Protein AF-A0A2V6XC85-F1 (afdb_monomer_lite)

Sequence (271 aa):
NLSVQGRFNDSGQELGRFVINTMFGLGGLIDAAPSFGVGKVAADTGQTLGVLGAGPGPYLMLPLFEPLTVRDAVGQVFDSVMDPTSWLVPFEIGFSSSAVRRVNDRALSLELYENVEETVFDLYGAVRNGYLQRRRALIREGRAKSRWGHRKATESGSDGADPPDVGARPPVPAAPPEQVTPGAAASGHGGGRLEADEESFLIVDATPSEAQVVLDGQALGSAGELLARAVAVARGQHTVEIAAKGFRPSVARFVADPSFPARVRVALAPE

Radius of gyration: 25.61 Å; chains: 1; bounding box: 64×53×67 Å

Structure (mmCIF, N/CA/C/O backbone):
data_AF-A0A2V6XC85-F1
#
_entry.id   AF-A0A2V6XC85-F1
#
loop_
_atom_site.group_PDB
_atom_site.id
_atom_site.type_symbol
_atom_site.label_atom_id
_atom_site.label_alt_id
_atom_site.label_comp_id
_atom_site.label_asym_id
_atom_site.label_entity_id
_atom_site.label_seq_id
_atom_site.pdbx_PDB_ins_code
_atom_site.Cartn_x
_atom_site.Cartn_y
_atom_site.Cartn_z
_atom_site.occupancy
_atom_site.B_iso_or_equiv
_atom_site.auth_seq_id
_atom_site.auth_comp_id
_atom_site.auth_asym_id
_atom_site.auth_atom_id
_atom_site.pdbx_PDB_model_num
ATOM 1 N N . ASN A 1 1 ? 3.572 3.528 -13.858 1.00 91.38 1 ASN A N 1
ATOM 2 C CA . ASN A 1 1 ? 2.845 4.260 -12.790 1.00 91.38 1 ASN A CA 1
ATOM 3 C C . ASN A 1 1 ? 3.423 5.633 -12.455 1.00 91.38 1 ASN A C 1
ATOM 5 O O . ASN A 1 1 ? 2.747 6.621 -12.719 1.00 91.38 1 ASN A O 1
ATOM 9 N N . LEU A 1 2 ? 4.652 5.749 -11.935 1.00 93.12 2 LEU A N 1
ATOM 10 C CA . LEU A 1 2 ? 5.237 7.041 -11.517 1.00 93.12 2 LEU A CA 1
ATOM 11 C C . LEU A 1 2 ? 5.226 8.118 -12.623 1.00 93.12 2 LEU A C 1
ATOM 13 O O . LEU A 1 2 ? 4.787 9.244 -12.380 1.00 93.12 2 LEU A O 1
ATOM 17 N N . SER A 1 3 ? 5.589 7.753 -13.857 1.00 92.56 3 SER A N 1
ATOM 18 C CA . SER A 1 3 ? 5.562 8.667 -15.008 1.00 92.56 3 SER A CA 1
ATOM 19 C C . SER A 1 3 ? 4.151 9.164 -15.338 1.00 92.56 3 SER A C 1
ATOM 21 O O . SER A 1 3 ? 3.972 10.338 -15.650 1.00 92.56 3 SER A O 1
ATOM 23 N N . VAL A 1 4 ? 3.134 8.302 -15.204 1.00 91.75 4 VAL A N 1
AT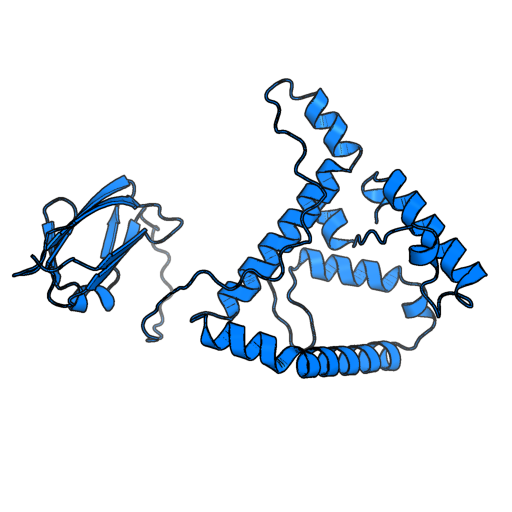OM 24 C CA . VAL A 1 4 ? 1.715 8.651 -15.428 1.00 91.75 4 VAL A CA 1
ATOM 25 C C . VAL A 1 4 ? 1.229 9.636 -14.364 1.00 91.75 4 VAL A C 1
ATOM 27 O O . VAL A 1 4 ? 0.533 10.601 -14.670 1.00 91.75 4 VAL A O 1
ATOM 30 N N . GLN A 1 5 ? 1.673 9.458 -13.118 1.00 88.56 5 GLN A N 1
ATOM 31 C CA . GLN A 1 5 ? 1.443 10.423 -12.038 1.00 88.56 5 GLN A CA 1
ATOM 32 C C . GLN A 1 5 ? 2.246 11.727 -12.232 1.00 88.56 5 GLN A C 1
ATOM 34 O O . GLN A 1 5 ? 2.074 12.670 -11.468 1.00 88.56 5 GLN A O 1
ATOM 39 N N . GLY A 1 6 ? 3.133 11.818 -13.229 1.00 88.81 6 GLY A N 1
ATOM 40 C CA . GLY A 1 6 ? 4.006 12.971 -13.448 1.00 88.81 6 GLY A CA 1
ATOM 41 C C . GLY A 1 6 ? 5.150 13.088 -12.435 1.00 88.81 6 GLY A C 1
ATOM 42 O O . GLY A 1 6 ? 5.731 14.160 -12.308 1.00 88.81 6 GLY A O 1
ATOM 43 N N . ARG A 1 7 ? 5.482 12.018 -11.706 1.00 90.81 7 ARG A N 1
ATOM 44 C CA . ARG A 1 7 ? 6.567 11.975 -10.713 1.00 90.81 7 ARG A CA 1
ATOM 45 C C . ARG A 1 7 ? 7.882 11.576 -11.389 1.00 90.81 7 ARG A C 1
ATOM 47 O O . ARG A 1 7 ? 8.361 10.455 -11.228 1.00 90.81 7 ARG A O 1
ATOM 54 N N . PHE A 1 8 ? 8.440 12.467 -12.213 1.00 90.75 8 PHE A N 1
ATOM 55 C CA . PHE A 1 8 ? 9.605 12.150 -13.058 1.00 90.75 8 PHE A CA 1
ATOM 56 C C . PHE A 1 8 ? 10.881 11.862 -12.264 1.00 90.75 8 PHE A C 1
ATOM 58 O O . PHE A 1 8 ? 11.618 10.961 -12.647 1.00 90.75 8 PHE A O 1
ATOM 65 N N . ASN A 1 9 ? 11.109 12.568 -11.153 1.00 90.38 9 ASN A N 1
ATOM 66 C CA . ASN A 1 9 ? 12.259 12.312 -10.282 1.00 90.38 9 ASN A CA 1
ATOM 67 C C . ASN A 1 9 ? 12.217 10.883 -9.720 1.00 90.38 9 ASN A C 1
ATOM 69 O O . ASN A 1 9 ? 13.143 10.103 -9.916 1.00 90.38 9 ASN A O 1
ATOM 73 N N . ASP A 1 10 ? 11.081 10.509 -9.131 1.00 91.62 10 ASP A N 1
ATOM 74 C CA . ASP A 1 10 ? 10.854 9.165 -8.594 1.00 91.62 10 ASP A CA 1
ATOM 75 C C . ASP A 1 10 ? 10.935 8.090 -9.692 1.00 91.62 10 ASP A C 1
ATOM 77 O O . ASP A 1 10 ? 11.462 7.003 -9.477 1.00 91.62 10 ASP A O 1
ATOM 81 N N . SER A 1 11 ? 10.444 8.398 -10.898 1.00 93.62 11 SER A N 1
ATOM 82 C CA . SER A 1 11 ? 10.543 7.491 -12.053 1.00 93.62 11 SER A CA 1
ATOM 83 C C . SER A 1 11 ? 11.998 7.261 -12.468 1.00 93.62 11 SER A C 1
ATOM 85 O O . SER A 1 11 ? 12.380 6.131 -12.763 1.00 93.62 11 SER A O 1
ATOM 87 N N . GLY A 1 12 ? 12.812 8.322 -12.481 1.00 94.38 12 GLY A N 1
ATOM 88 C CA . GLY A 1 12 ? 14.245 8.240 -12.758 1.00 94.38 12 GLY A CA 1
ATOM 89 C C . GLY A 1 12 ? 14.996 7.449 -11.688 1.00 94.38 12 GLY A C 1
ATOM 90 O O . GLY A 1 12 ? 15.885 6.670 -12.022 1.00 94.38 12 GLY A O 1
ATOM 91 N N . GLN A 1 13 ? 14.593 7.580 -10.421 1.00 94.06 13 GLN A N 1
ATOM 92 C CA . GLN A 1 13 ? 15.146 6.799 -9.317 1.00 94.06 13 GLN A CA 1
ATOM 93 C C . GLN A 1 13 ? 14.892 5.296 -9.502 1.00 94.06 13 GLN A C 1
ATOM 95 O O . GLN A 1 13 ? 15.835 4.511 -9.435 1.00 94.06 13 GLN A O 1
ATOM 100 N N . GLU A 1 14 ? 13.654 4.891 -9.799 1.00 93.81 14 GLU A N 1
ATOM 101 C CA . GLU A 1 14 ? 13.327 3.482 -10.066 1.00 93.81 14 GLU A CA 1
ATOM 102 C C . GLU A 1 14 ? 14.006 2.944 -11.332 1.00 93.81 14 GLU A C 1
ATOM 104 O O . GLU A 1 14 ? 14.487 1.812 -11.340 1.00 93.81 14 GLU A O 1
ATOM 109 N N . LEU A 1 15 ? 14.139 3.763 -12.380 1.00 94.44 15 LEU A N 1
ATOM 110 C CA . LEU A 1 15 ? 14.920 3.390 -13.561 1.00 94.44 15 LEU A CA 1
ATOM 111 C C . LEU A 1 15 ? 16.398 3.163 -13.208 1.00 94.44 15 LEU A C 1
ATOM 113 O O . LEU A 1 15 ? 16.998 2.187 -13.653 1.00 94.44 15 LEU A O 1
ATOM 117 N N . GLY A 1 16 ? 16.971 4.028 -12.369 1.00 94.81 16 GLY A N 1
ATOM 118 C CA . GLY A 1 16 ? 18.322 3.861 -11.840 1.00 94.81 16 GLY A CA 1
ATOM 119 C C . GLY A 1 16 ? 18.471 2.560 -11.052 1.00 94.81 16 GLY A C 1
ATOM 120 O O . GLY A 1 16 ? 19.416 1.811 -11.292 1.00 94.81 16 GLY A O 1
ATOM 121 N N . ARG A 1 17 ? 17.505 2.236 -10.179 1.00 95.00 17 ARG A N 1
ATOM 122 C CA . ARG A 1 17 ? 17.478 0.950 -9.458 1.00 95.00 17 ARG A CA 1
ATOM 123 C C . ARG A 1 17 ? 17.445 -0.232 -10.414 1.00 95.00 17 ARG A C 1
ATOM 125 O O . ARG A 1 17 ? 18.217 -1.167 -10.231 1.00 95.00 17 ARG A O 1
ATOM 132 N N . PHE A 1 18 ? 16.592 -0.181 -11.436 1.00 93.75 18 PHE A N 1
ATOM 133 C CA . PHE A 1 18 ? 16.498 -1.232 -12.445 1.00 93.75 18 PHE A CA 1
ATOM 134 C C . PHE A 1 18 ? 17.840 -1.453 -13.153 1.00 93.75 18 PHE A C 1
ATOM 136 O O . PHE A 1 18 ? 18.310 -2.588 -13.226 1.00 93.75 18 PHE A O 1
ATOM 143 N N . VAL A 1 19 ? 18.497 -0.382 -13.609 1.00 95.50 19 VAL A N 1
ATOM 144 C CA . VAL A 1 19 ? 19.809 -0.475 -14.268 1.00 95.50 19 VAL A CA 1
ATOM 145 C C . VAL A 1 19 ? 20.865 -1.035 -13.314 1.00 95.50 19 VAL A C 1
ATOM 147 O O . VAL A 1 19 ? 21.579 -1.965 -13.681 1.00 95.50 19 VAL A O 1
ATOM 150 N N . ILE A 1 20 ? 20.940 -0.532 -12.079 1.00 95.00 20 ILE A N 1
ATOM 151 C CA . ILE A 1 20 ? 21.924 -0.994 -11.089 1.00 95.00 20 ILE A CA 1
ATOM 152 C C . ILE A 1 20 ? 21.714 -2.471 -10.755 1.00 95.00 20 ILE A C 1
ATOM 154 O O . ILE A 1 20 ? 22.665 -3.245 -10.797 1.00 95.00 20 ILE A O 1
ATOM 158 N N . ASN A 1 21 ? 20.481 -2.887 -10.472 1.00 93.81 21 ASN A N 1
ATOM 159 C CA . ASN A 1 21 ? 20.178 -4.277 -10.139 1.00 93.81 21 ASN A CA 1
ATOM 160 C C . ASN A 1 21 ? 20.391 -5.210 -11.336 1.00 93.81 21 ASN A C 1
ATOM 162 O O . ASN A 1 21 ? 20.835 -6.341 -11.164 1.00 93.81 21 ASN A O 1
ATOM 166 N N . THR A 1 22 ? 20.159 -4.735 -12.558 1.00 93.88 22 THR A N 1
ATOM 167 C CA . THR A 1 22 ? 20.449 -5.521 -13.763 1.00 93.88 22 THR A CA 1
ATOM 168 C C . THR A 1 22 ? 21.957 -5.716 -13.948 1.00 93.88 22 THR A C 1
ATOM 170 O O . THR A 1 22 ? 22.404 -6.840 -14.167 1.00 93.88 22 THR A O 1
ATOM 173 N N . MET A 1 23 ? 22.747 -4.646 -13.813 1.00 94.81 23 MET A N 1
ATOM 174 C CA . MET A 1 23 ? 24.192 -4.654 -14.084 1.00 94.81 23 MET A CA 1
ATOM 175 C C . MET A 1 23 ? 25.021 -5.265 -12.947 1.00 94.81 23 MET A C 1
ATOM 177 O O . MET A 1 23 ? 25.941 -6.038 -13.196 1.00 94.81 23 MET A O 1
ATOM 181 N N . PHE A 1 24 ? 24.701 -4.919 -11.700 1.00 94.56 24 PHE A N 1
ATOM 182 C CA . PHE A 1 24 ? 25.475 -5.277 -10.505 1.00 94.56 24 PHE A CA 1
ATOM 183 C C . PHE A 1 24 ? 24.745 -6.259 -9.580 1.00 94.56 24 PHE A C 1
ATOM 185 O O . PHE A 1 24 ? 25.356 -6.816 -8.674 1.00 94.56 24 PHE A O 1
ATOM 192 N N . GLY A 1 25 ? 23.452 -6.497 -9.808 1.00 91.56 25 GLY A N 1
ATOM 193 C CA . GLY A 1 25 ? 22.611 -7.404 -9.024 1.00 91.56 25 GLY A CA 1
ATOM 194 C C . GLY A 1 25 ? 22.332 -8.743 -9.708 1.00 91.56 25 GLY A C 1
ATOM 195 O O . GLY A 1 25 ? 21.285 -9.338 -9.464 1.00 91.56 25 GLY A O 1
ATOM 196 N N . LEU A 1 26 ? 23.228 -9.204 -10.592 1.00 92.50 26 LEU A N 1
ATOM 197 C CA . LEU A 1 26 ? 23.082 -10.452 -11.360 1.00 92.50 26 LEU A CA 1
ATOM 198 C C . LEU A 1 26 ? 21.743 -10.529 -12.117 1.00 92.50 26 LEU A C 1
ATOM 200 O O . LEU A 1 26 ? 20.983 -11.483 -11.960 1.00 92.50 26 LEU A O 1
ATOM 204 N N . GLY A 1 27 ? 21.421 -9.499 -12.907 1.00 88.12 27 GLY A N 1
ATOM 205 C CA . GLY A 1 27 ? 20.160 -9.451 -13.654 1.00 88.12 27 GLY A CA 1
ATOM 206 C C . GLY A 1 27 ? 18.922 -9.214 -12.780 1.00 88.12 27 GLY A C 1
ATOM 207 O O . GLY A 1 27 ? 17.812 -9.519 -13.205 1.00 88.12 27 GLY A O 1
ATOM 208 N N . GLY A 1 28 ? 19.099 -8.684 -11.567 1.00 86.62 28 GLY A N 1
ATOM 209 C CA . GLY A 1 28 ? 18.016 -8.379 -10.630 1.00 86.62 28 GLY A CA 1
ATOM 210 C C . GLY A 1 28 ? 17.745 -9.446 -9.568 1.00 86.62 28 GLY A C 1
ATOM 211 O O . GLY A 1 28 ? 16.810 -9.279 -8.789 1.00 86.62 28 GLY A O 1
ATOM 212 N N . LEU A 1 29 ? 18.556 -10.508 -9.494 1.00 90.38 29 LEU A N 1
ATOM 213 C CA . LEU A 1 29 ? 18.473 -11.514 -8.425 1.00 90.38 29 LEU A CA 1
ATOM 214 C C . LEU A 1 29 ? 18.895 -10.958 -7.056 1.00 90.38 29 LEU A C 1
ATOM 216 O O . LEU A 1 29 ? 18.452 -11.458 -6.023 1.00 90.38 29 LEU A O 1
ATOM 220 N N . ILE A 1 30 ? 19.747 -9.930 -7.044 1.00 93.19 30 ILE A N 1
ATOM 221 C CA . ILE A 1 30 ? 20.254 -9.272 -5.838 1.00 93.19 30 ILE A CA 1
ATOM 222 C C . ILE A 1 30 ? 19.911 -7.778 -5.907 1.00 93.19 30 ILE A C 1
ATOM 224 O O . ILE A 1 30 ? 20.188 -7.117 -6.908 1.00 93.19 30 ILE A O 1
ATOM 228 N N . ASP A 1 31 ? 19.333 -7.224 -4.835 1.00 90.31 31 ASP A N 1
ATOM 229 C CA . ASP A 1 31 ? 19.067 -5.782 -4.733 1.00 90.31 31 ASP A CA 1
ATOM 230 C C . ASP A 1 31 ? 20.353 -5.028 -4.356 1.00 90.31 31 ASP A C 1
ATOM 232 O O . ASP A 1 31 ? 20.647 -4.815 -3.181 1.00 90.31 31 ASP A O 1
ATOM 236 N N . ALA A 1 32 ? 21.140 -4.650 -5.363 1.00 93.00 32 ALA A N 1
ATOM 237 C CA . ALA A 1 32 ? 22.387 -3.902 -5.199 1.00 93.00 32 ALA A CA 1
ATOM 238 C C . ALA A 1 32 ? 22.154 -2.387 -5.054 1.00 93.00 32 ALA A C 1
ATOM 240 O O . ALA A 1 32 ? 22.971 -1.683 -4.465 1.00 93.00 32 ALA A O 1
ATOM 241 N N . ALA A 1 33 ? 21.037 -1.864 -5.566 1.00 91.12 33 ALA A N 1
ATOM 242 C CA . ALA A 1 33 ? 20.745 -0.433 -5.607 1.00 91.12 33 ALA A CA 1
ATOM 243 C C . ALA A 1 33 ? 20.801 0.309 -4.250 1.00 91.12 33 ALA A C 1
ATOM 245 O O . ALA A 1 33 ? 21.292 1.444 -4.234 1.00 91.12 33 ALA A O 1
ATOM 246 N N . PRO A 1 34 ? 20.381 -0.277 -3.106 1.00 90.81 34 PRO A N 1
ATOM 247 C CA . PRO A 1 34 ? 20.535 0.356 -1.796 1.00 90.81 34 PRO A CA 1
ATOM 248 C C . PRO A 1 34 ? 21.994 0.666 -1.438 1.00 90.81 34 PRO A C 1
ATOM 250 O O . PRO A 1 34 ? 22.262 1.714 -0.856 1.00 90.81 34 PRO A O 1
ATOM 253 N N . SER A 1 35 ? 22.945 -0.185 -1.837 1.00 92.00 35 SER A N 1
ATOM 254 C CA . SER A 1 35 ? 24.381 0.042 -1.613 1.00 92.00 35 SER A CA 1
ATOM 255 C C . SER A 1 35 ? 24.919 1.254 -2.380 1.00 92.00 35 SER A C 1
ATOM 257 O O . SER A 1 35 ? 25.932 1.825 -1.989 1.00 92.00 35 SER A O 1
ATOM 259 N N . PHE A 1 36 ? 24.218 1.685 -3.432 1.00 88.69 36 PHE A N 1
ATOM 260 C CA . PHE A 1 36 ? 24.513 2.895 -4.204 1.00 88.69 36 PHE A CA 1
ATOM 261 C C . PHE A 1 36 ? 23.681 4.110 -3.750 1.00 88.69 36 PHE A C 1
ATOM 263 O O . PHE A 1 36 ? 23.642 5.125 -4.441 1.00 88.69 36 PHE A O 1
ATOM 270 N N . GLY A 1 37 ? 22.987 4.020 -2.608 1.00 90.44 37 GLY A N 1
ATOM 271 C CA . GLY A 1 37 ? 22.174 5.110 -2.059 1.00 90.44 37 GLY A CA 1
ATOM 272 C C . GLY A 1 37 ? 20.842 5.338 -2.781 1.00 90.44 37 GLY A C 1
ATOM 273 O O . GLY A 1 37 ? 20.161 6.330 -2.523 1.00 90.44 37 GLY A O 1
ATOM 274 N N . VAL A 1 38 ? 20.436 4.434 -3.678 1.00 89.88 38 VAL A N 1
ATOM 275 C CA . VAL A 1 38 ? 19.204 4.590 -4.457 1.00 89.88 38 VAL A CA 1
ATOM 276 C C . VAL A 1 38 ? 18.056 3.859 -3.761 1.00 89.88 38 VAL A C 1
ATOM 278 O O . VAL A 1 38 ? 17.893 2.650 -3.910 1.00 89.88 38 VAL A O 1
ATOM 281 N N . GLY A 1 39 ? 17.246 4.589 -2.990 1.00 89.00 39 GLY A N 1
ATOM 282 C CA . GLY A 1 39 ? 16.073 4.049 -2.283 1.00 89.00 39 GLY A CA 1
ATOM 283 C C . GLY A 1 39 ? 14.905 3.645 -3.196 1.00 89.00 39 GLY A C 1
ATOM 284 O O . GLY A 1 39 ? 14.753 4.187 -4.287 1.00 89.00 39 GLY A O 1
ATOM 285 N N . LYS A 1 40 ? 14.083 2.688 -2.740 1.00 88.88 40 LYS A N 1
ATOM 286 C CA . LYS A 1 40 ? 12.895 2.187 -3.458 1.00 88.88 40 LYS A CA 1
ATOM 287 C C . LYS A 1 40 ? 11.691 3.118 -3.283 1.00 88.88 40 LYS A C 1
ATOM 289 O O . LYS A 1 40 ? 11.357 3.499 -2.163 1.00 88.88 40 LYS A O 1
ATOM 294 N N . VAL A 1 41 ? 10.982 3.382 -4.372 1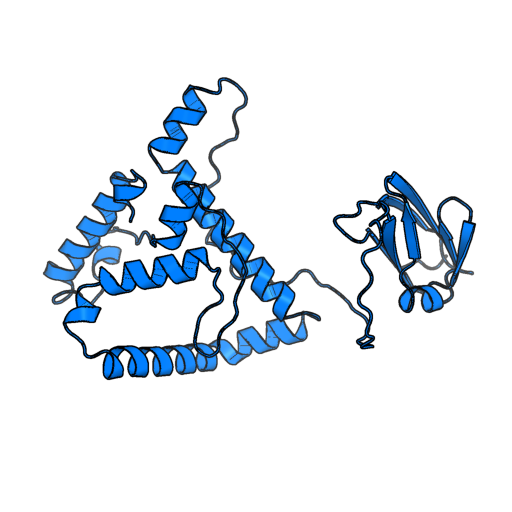.00 89.25 41 VAL A N 1
ATOM 295 C CA . VAL A 1 41 ? 9.730 4.133 -4.448 1.00 89.25 41 VAL A CA 1
ATOM 296 C C . VAL A 1 41 ? 8.645 3.251 -5.068 1.00 89.25 41 VAL A C 1
ATOM 298 O O . VAL A 1 41 ? 8.591 3.028 -6.275 1.00 89.25 41 VAL A O 1
ATOM 301 N N . ALA A 1 42 ? 7.730 2.760 -4.234 1.00 86.56 42 ALA A N 1
ATOM 302 C CA . AL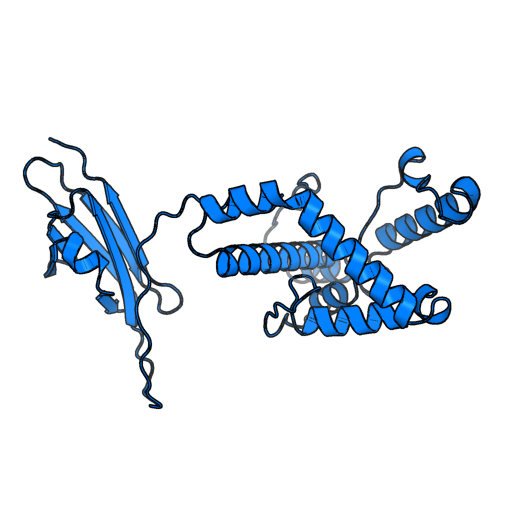A A 1 42 ? 6.610 1.951 -4.704 1.00 86.56 42 ALA A CA 1
ATOM 303 C C . ALA A 1 42 ? 5.492 2.823 -5.305 1.00 86.56 42 ALA A C 1
ATOM 305 O O . ALA A 1 42 ? 5.106 3.842 -4.724 1.00 86.56 42 ALA A O 1
ATOM 306 N N . ALA A 1 43 ? 4.943 2.399 -6.447 1.00 90.75 43 ALA A N 1
ATOM 307 C CA . ALA A 1 43 ? 3.716 2.955 -7.008 1.00 90.75 43 ALA A CA 1
ATOM 308 C C . ALA A 1 43 ? 2.969 1.932 -7.870 1.00 90.75 43 ALA A C 1
ATOM 310 O O . ALA A 1 43 ? 3.546 1.333 -8.778 1.00 90.75 43 ALA A O 1
ATOM 311 N N . ASP A 1 44 ? 1.668 1.813 -7.633 1.00 93.44 44 ASP A N 1
ATOM 312 C CA . ASP A 1 44 ? 0.778 0.880 -8.329 1.00 93.44 44 ASP A CA 1
ATOM 313 C C . ASP A 1 44 ? -0.304 1.613 -9.150 1.00 93.44 44 ASP A C 1
ATOM 315 O O . ASP A 1 44 ? -0.491 2.840 -9.043 1.00 93.44 44 ASP A O 1
ATOM 319 N N . THR A 1 45 ? -0.997 0.882 -10.024 1.00 95.25 45 THR A N 1
ATOM 320 C CA . THR A 1 45 ? -2.038 1.458 -10.886 1.00 95.25 45 THR A CA 1
ATOM 321 C C . THR A 1 45 ? -3.244 1.910 -10.060 1.00 95.25 45 THR A C 1
ATOM 323 O O . THR A 1 45 ? -3.814 2.962 -10.345 1.00 95.25 45 THR A O 1
ATOM 326 N N . GLY A 1 46 ? -3.591 1.211 -8.973 1.00 93.44 46 GLY A N 1
ATOM 327 C CA . GLY A 1 46 ? -4.676 1.612 -8.066 1.00 93.44 46 GLY A CA 1
ATOM 328 C C . GLY A 1 46 ? -4.435 2.983 -7.421 1.00 93.44 46 GLY A C 1
ATOM 329 O O . GLY A 1 46 ? -5.318 3.846 -7.411 1.00 93.44 46 GLY A O 1
ATOM 330 N N . GLN A 1 47 ? -3.207 3.238 -6.963 1.00 93.88 47 GLN A N 1
ATOM 331 C CA . GLN A 1 47 ? -2.758 4.541 -6.481 1.00 93.88 47 GLN A CA 1
ATOM 332 C C . GLN A 1 47 ? -2.810 5.578 -7.603 1.00 93.88 47 GLN A C 1
ATOM 334 O O . GLN A 1 47 ? -3.295 6.683 -7.373 1.00 93.88 47 GLN A O 1
ATOM 339 N N . THR A 1 48 ? -2.343 5.232 -8.807 1.00 93.50 48 THR A N 1
ATOM 340 C CA . THR A 1 48 ? -2.372 6.129 -9.975 1.00 93.50 48 THR A CA 1
ATOM 341 C C . THR A 1 48 ? -3.799 6.580 -10.293 1.00 93.50 48 THR A C 1
ATOM 343 O O . THR A 1 48 ? -4.050 7.779 -10.393 1.00 93.50 48 THR A O 1
ATOM 346 N N . LEU A 1 49 ? -4.754 5.649 -10.347 1.00 92.94 49 LEU A N 1
ATOM 347 C CA . LEU A 1 49 ? -6.179 5.947 -10.517 1.00 92.94 49 LEU A CA 1
ATOM 348 C C . LEU A 1 49 ? -6.709 6.830 -9.378 1.00 92.94 49 LEU A C 1
ATOM 350 O O . LEU A 1 49 ? -7.440 7.789 -9.619 1.00 92.94 49 LEU A O 1
ATOM 354 N N . GLY A 1 50 ? -6.294 6.556 -8.138 1.00 92.06 50 GLY A N 1
ATOM 355 C CA . GLY A 1 50 ? -6.621 7.389 -6.983 1.00 92.06 50 GLY A CA 1
ATOM 356 C C . GLY A 1 50 ? -6.098 8.822 -7.114 1.00 92.06 50 GLY A C 1
ATOM 357 O O . GLY A 1 50 ? -6.840 9.771 -6.862 1.00 92.06 50 GLY A O 1
ATOM 358 N N . VAL A 1 51 ? -4.849 9.006 -7.553 1.00 90.56 51 VAL A N 1
ATOM 359 C CA . VAL A 1 51 ? -4.248 10.326 -7.813 1.00 90.56 51 VAL A CA 1
ATOM 360 C C . VAL A 1 51 ? -5.063 11.084 -8.862 1.00 90.56 51 VAL A C 1
ATOM 362 O O . VAL A 1 51 ? -5.369 12.255 -8.632 1.00 90.56 51 VAL A O 1
ATOM 365 N N . LEU A 1 52 ? -5.499 10.396 -9.923 1.00 88.62 52 LEU A N 1
ATOM 366 C CA . LEU A 1 52 ? -6.344 10.928 -11.000 1.00 88.62 52 LEU A CA 1
ATOM 367 C C . LEU A 1 52 ? -7.807 11.195 -10.594 1.00 88.62 52 LEU A C 1
ATOM 369 O O . LEU A 1 52 ? -8.557 11.768 -11.377 1.00 88.62 52 LEU A O 1
ATOM 373 N N . GLY A 1 53 ? -8.212 10.831 -9.374 1.00 87.31 53 GLY A N 1
ATOM 374 C CA . GLY A 1 53 ? -9.525 11.169 -8.814 1.00 87.31 53 GLY A CA 1
ATOM 375 C C . GLY A 1 53 ? -10.510 10.005 -8.716 1.00 87.31 53 GLY A C 1
ATOM 376 O O . GLY A 1 53 ? -11.610 10.203 -8.207 1.00 87.31 53 GLY A O 1
ATOM 377 N N . ALA A 1 54 ? -10.131 8.790 -9.121 1.00 91.12 54 ALA A N 1
ATOM 378 C CA . ALA A 1 54 ? -10.986 7.622 -8.945 1.00 91.12 54 ALA A CA 1
ATOM 379 C C . ALA A 1 54 ? -11.176 7.299 -7.450 1.00 91.12 54 ALA A C 1
ATOM 381 O O . ALA A 1 54 ? -10.210 7.124 -6.691 1.00 91.12 54 ALA A O 1
ATOM 382 N N . GLY A 1 55 ? -12.439 7.192 -7.032 1.00 90.31 55 GLY A N 1
ATOM 383 C CA . GLY A 1 55 ? -12.800 6.733 -5.694 1.00 90.31 55 GLY A CA 1
ATOM 384 C C . GLY A 1 55 ? -12.337 5.290 -5.441 1.00 90.31 55 GLY A C 1
ATOM 385 O O . GLY A 1 55 ? -12.115 4.541 -6.390 1.00 90.31 55 GLY A O 1
ATOM 386 N N . PRO A 1 56 ? -12.170 4.875 -4.173 1.00 87.62 56 PRO A N 1
ATOM 387 C CA . PRO A 1 56 ? -11.752 3.509 -3.847 1.00 87.62 56 PRO A CA 1
ATOM 388 C C . PRO A 1 56 ? -12.808 2.458 -4.238 1.00 87.62 56 PRO A C 1
ATOM 390 O O . PRO A 1 56 ? -12.462 1.357 -4.657 1.00 87.62 56 PRO A O 1
ATOM 393 N N . GLY A 1 57 ? -14.096 2.803 -4.141 1.00 91.38 57 GLY A N 1
ATOM 394 C CA . GLY A 1 57 ? -15.187 1.833 -4.228 1.00 91.38 57 GLY A CA 1
ATOM 395 C C . GLY A 1 57 ? -15.285 0.956 -2.970 1.00 91.38 57 GLY A C 1
ATOM 396 O O . GLY A 1 57 ? -14.660 1.268 -1.950 1.00 91.38 57 GLY A O 1
ATOM 397 N N . PRO A 1 58 ? -16.084 -0.125 -3.019 1.00 93.12 58 PRO A N 1
ATOM 398 C CA . PRO A 1 58 ? -16.219 -1.074 -1.919 1.00 93.12 58 PRO A CA 1
ATOM 399 C C . PRO A 1 58 ? -14.878 -1.677 -1.487 1.00 93.12 58 PRO A C 1
ATOM 401 O O . PRO A 1 58 ? -14.000 -1.934 -2.315 1.00 93.12 58 PRO A O 1
ATOM 404 N N . TYR A 1 59 ? -14.743 -1.909 -0.182 1.00 92.44 59 TYR A N 1
ATOM 405 C CA . TYR A 1 59 ? -13.636 -2.662 0.404 1.00 92.44 59 TYR A CA 1
ATOM 406 C C . TYR A 1 59 ? -13.949 -4.158 0.352 1.00 92.44 59 TYR A C 1
ATOM 408 O O . TYR A 1 59 ? -15.070 -4.563 0.658 1.00 92.44 59 TYR A O 1
ATOM 416 N N . LEU A 1 60 ? -12.956 -4.960 -0.016 1.00 90.81 60 LEU A N 1
ATOM 417 C CA . LEU A 1 60 ? -13.053 -6.402 -0.173 1.00 90.81 60 LEU A CA 1
ATOM 418 C C . LEU A 1 60 ? -11.923 -7.077 0.606 1.00 90.81 60 LEU A C 1
ATOM 420 O O . LEU A 1 60 ? -10.773 -6.634 0.591 1.00 90.81 60 LEU A O 1
ATOM 424 N N . MET A 1 61 ? -12.268 -8.186 1.252 1.00 88.38 61 MET A N 1
ATOM 425 C CA . MET A 1 61 ? -11.321 -9.088 1.893 1.00 88.38 61 MET A CA 1
ATOM 426 C C . MET A 1 61 ? -11.547 -10.471 1.294 1.00 88.38 61 MET A C 1
ATOM 428 O O . MET A 1 61 ? -12.601 -11.069 1.497 1.00 88.38 61 MET A O 1
ATOM 432 N N . LEU A 1 62 ? -10.594 -10.931 0.486 1.00 87.94 62 LEU A N 1
ATOM 433 C CA . LEU A 1 62 ? -10.698 -12.192 -0.240 1.00 87.94 62 LEU A CA 1
ATOM 434 C C . LEU A 1 62 ? -9.693 -13.202 0.332 1.00 87.94 62 LEU A C 1
ATOM 436 O O . LEU A 1 62 ? -8.583 -12.805 0.699 1.00 87.94 62 LEU A O 1
ATOM 440 N N . PRO A 1 63 ? -10.032 -14.503 0.387 1.00 81.00 63 PRO A N 1
ATOM 441 C CA . PRO A 1 63 ? -9.087 -15.532 0.807 1.00 81.00 63 PRO A CA 1
ATOM 442 C C . PRO A 1 63 ? -7.819 -15.499 -0.050 1.00 81.00 63 PRO A C 1
ATOM 444 O O . PRO A 1 63 ? -7.914 -15.434 -1.271 1.00 81.00 63 PRO A O 1
ATOM 447 N N . LEU A 1 64 ? -6.641 -15.581 0.577 1.00 78.56 64 LEU A N 1
ATOM 448 C CA . LEU A 1 64 ? -5.326 -15.554 -0.090 1.00 78.56 64 LEU A CA 1
ATOM 449 C C . LEU A 1 64 ? -4.972 -14.241 -0.811 1.00 78.56 64 LEU A C 1
ATOM 451 O O . LEU A 1 64 ? -3.949 -14.193 -1.499 1.00 78.56 64 LEU A O 1
ATOM 455 N N . PHE A 1 65 ? -5.765 -13.182 -0.665 1.00 81.88 65 PHE A N 1
ATOM 456 C CA . PHE A 1 65 ? -5.435 -11.854 -1.176 1.00 81.88 65 PHE A CA 1
ATOM 457 C C . PHE A 1 65 ? -5.267 -10.866 -0.029 1.00 81.88 65 PHE A C 1
ATOM 459 O O . PHE A 1 65 ? -5.786 -11.042 1.072 1.00 81.88 65 PHE A O 1
ATOM 466 N N . GLU A 1 66 ? -4.525 -9.802 -0.309 1.00 85.12 66 GLU A N 1
ATOM 467 C CA . GLU A 1 66 ? -4.412 -8.677 0.606 1.00 85.12 66 GLU A CA 1
ATOM 468 C C . GLU A 1 66 ? -5.739 -7.903 0.688 1.00 85.12 66 GLU A C 1
ATOM 470 O O . GLU A 1 66 ? -6.517 -7.913 -0.274 1.00 85.12 66 GLU A O 1
ATOM 475 N N . PRO A 1 67 ? -5.989 -7.188 1.804 1.00 88.25 67 PRO A N 1
ATOM 476 C CA . PRO A 1 67 ? -7.035 -6.174 1.880 1.00 88.25 67 PRO A CA 1
ATOM 477 C C . PRO A 1 67 ? -7.006 -5.268 0.648 1.00 88.25 67 PRO A C 1
ATOM 479 O O . PRO A 1 67 ? -5.948 -4.742 0.290 1.00 88.25 67 PRO A O 1
ATOM 482 N N . LEU A 1 68 ? -8.145 -5.087 -0.020 1.00 92.69 68 LEU A N 1
ATOM 483 C CA . LEU A 1 68 ? -8.191 -4.288 -1.241 1.00 92.69 68 LEU A CA 1
ATOM 484 C C . LEU A 1 68 ? -9.513 -3.549 -1.432 1.00 92.69 68 LEU A C 1
ATOM 486 O O . LEU A 1 68 ? -10.523 -3.852 -0.807 1.00 92.69 68 LEU A O 1
ATOM 490 N N . THR A 1 69 ? -9.508 -2.538 -2.295 1.00 93.94 69 THR A N 1
ATOM 491 C CA . THR A 1 69 ? -10.734 -1.890 -2.785 1.00 93.94 69 THR A CA 1
ATOM 492 C C . THR A 1 69 ? -10.986 -2.268 -4.238 1.00 93.94 69 THR A C 1
ATOM 494 O O . THR A 1 69 ? -10.059 -2.705 -4.915 1.00 93.94 69 THR A O 1
ATOM 497 N N . VAL A 1 70 ? -12.203 -2.076 -4.757 1.00 93.44 70 VAL A N 1
ATOM 498 C CA . VAL A 1 70 ? -12.508 -2.354 -6.178 1.00 93.44 70 VAL A CA 1
ATOM 499 C C . VAL A 1 70 ? -11.544 -1.626 -7.121 1.00 93.44 70 VAL A C 1
ATOM 501 O O . VAL A 1 70 ? -11.033 -2.232 -8.062 1.00 93.44 70 VAL A O 1
ATOM 504 N N . ARG A 1 71 ? -11.219 -0.355 -6.845 1.00 93.81 71 ARG A N 1
ATOM 505 C CA . ARG A 1 71 ? -10.219 0.390 -7.627 1.00 93.81 71 ARG A CA 1
ATOM 506 C C . ARG A 1 71 ? -8.846 -0.273 -7.573 1.00 93.81 71 ARG A C 1
ATOM 508 O O . ARG A 1 71 ? -8.164 -0.360 -8.590 1.00 93.81 71 ARG A O 1
ATOM 515 N N . ASP A 1 72 ? -8.427 -0.698 -6.387 1.00 93.00 72 ASP A N 1
ATOM 516 C CA . ASP A 1 72 ? -7.128 -1.341 -6.211 1.00 93.00 72 ASP A CA 1
ATOM 517 C C . ASP A 1 72 ? -7.100 -2.732 -6.873 1.00 93.00 72 ASP A C 1
ATOM 519 O O . ASP A 1 72 ? -6.079 -3.084 -7.452 1.00 93.00 72 ASP A O 1
ATOM 523 N N . ALA A 1 73 ? -8.221 -3.465 -6.900 1.00 91.75 73 ALA A N 1
ATOM 524 C CA . ALA A 1 73 ? -8.367 -4.728 -7.631 1.00 91.75 73 ALA A CA 1
ATOM 525 C C . ALA A 1 73 ? -8.164 -4.531 -9.139 1.00 91.75 73 ALA A C 1
ATOM 527 O O . ALA A 1 73 ? -7.363 -5.221 -9.764 1.00 91.75 73 ALA A O 1
ATOM 528 N N . VAL A 1 74 ? -8.857 -3.542 -9.714 1.00 92.25 74 VAL A N 1
ATOM 529 C CA . VAL A 1 74 ? -8.694 -3.173 -11.127 1.00 92.25 74 VAL A CA 1
ATOM 530 C C . VAL A 1 74 ? -7.245 -2.769 -11.393 1.00 92.25 74 VAL A C 1
ATOM 532 O O . VAL A 1 74 ? -6.648 -3.234 -12.360 1.00 92.25 74 VAL A O 1
ATOM 535 N N . GLY A 1 75 ? -6.652 -1.968 -10.504 1.00 93.50 75 GLY A N 1
ATOM 536 C CA . GLY A 1 75 ? -5.241 -1.596 -10.576 1.00 93.50 75 GLY A CA 1
ATOM 537 C C . GLY A 1 75 ? -4.305 -2.804 -10.624 1.00 93.50 75 GLY A C 1
ATOM 538 O O . GLY A 1 75 ? -3.464 -2.870 -11.512 1.00 93.50 75 GLY A O 1
ATOM 539 N N . GLN A 1 76 ? -4.500 -3.787 -9.743 1.00 91.50 76 GLN A N 1
ATOM 540 C CA . GLN A 1 76 ? -3.699 -5.016 -9.718 1.00 91.50 76 GLN A CA 1
ATOM 541 C C . GLN A 1 76 ? -3.809 -5.824 -11.017 1.00 91.50 76 GLN A C 1
ATOM 543 O O . GLN A 1 76 ? -2.807 -6.369 -11.470 1.00 91.50 76 GLN A O 1
ATOM 548 N N . VAL A 1 77 ? -4.991 -5.879 -11.645 1.00 91.06 77 VAL A N 1
ATOM 549 C CA . VAL A 1 77 ? -5.158 -6.538 -12.954 1.00 91.06 77 VAL A CA 1
ATOM 550 C C . VAL A 1 77 ? -4.320 -5.832 -14.021 1.00 91.06 77 VAL A C 1
ATOM 552 O O . VAL A 1 77 ? -3.584 -6.487 -14.754 1.00 91.06 77 VAL A O 1
ATOM 555 N N . PHE A 1 78 ? -4.380 -4.499 -14.082 1.00 92.69 78 PHE A N 1
ATOM 556 C CA . PHE A 1 78 ? -3.559 -3.724 -15.016 1.00 92.69 78 PHE A CA 1
ATOM 557 C C . PHE A 1 78 ? -2.060 -3.881 -14.747 1.00 92.69 78 PHE A C 1
ATOM 559 O O . PHE A 1 78 ? -1.294 -4.073 -15.690 1.00 92.69 78 PHE A O 1
ATOM 566 N N . ASP A 1 79 ? -1.648 -3.830 -13.479 1.00 91.31 79 ASP A N 1
ATOM 567 C CA . ASP A 1 79 ? -0.252 -4.026 -13.088 1.00 91.31 79 ASP A CA 1
ATOM 568 C C . ASP A 1 79 ? 0.232 -5.435 -13.471 1.00 91.31 79 ASP A C 1
ATOM 570 O O . ASP A 1 79 ? 1.325 -5.567 -14.009 1.00 91.31 79 ASP A O 1
ATOM 574 N N . SER A 1 80 ? -0.597 -6.472 -13.293 1.00 88.88 80 SER A N 1
ATOM 575 C CA . SER A 1 80 ? -0.261 -7.845 -13.691 1.00 88.88 80 SER A CA 1
ATOM 576 C C . SER A 1 80 ? -0.086 -7.986 -15.203 1.00 88.88 80 SER A C 1
ATOM 578 O O . SER A 1 80 ? 0.882 -8.600 -15.640 1.00 88.88 80 SER A O 1
ATOM 580 N N . VAL A 1 81 ? -0.960 -7.382 -16.014 1.00 89.88 81 VAL A N 1
ATOM 581 C CA . VAL A 1 81 ? -0.831 -7.408 -17.484 1.00 89.88 81 VAL A CA 1
ATOM 582 C C . VAL A 1 81 ? 0.425 -6.664 -17.954 1.00 89.88 81 VAL A C 1
ATOM 584 O O . VAL A 1 81 ? 1.038 -7.052 -18.946 1.00 89.88 81 VAL A O 1
ATOM 587 N N . MET A 1 82 ? 0.821 -5.601 -17.253 1.00 89.62 82 MET A N 1
ATOM 588 C CA . MET A 1 82 ? 1.998 -4.794 -17.595 1.00 89.62 82 MET A CA 1
ATOM 589 C C . MET A 1 82 ? 3.314 -5.357 -17.044 1.00 89.62 82 MET A C 1
ATOM 591 O O 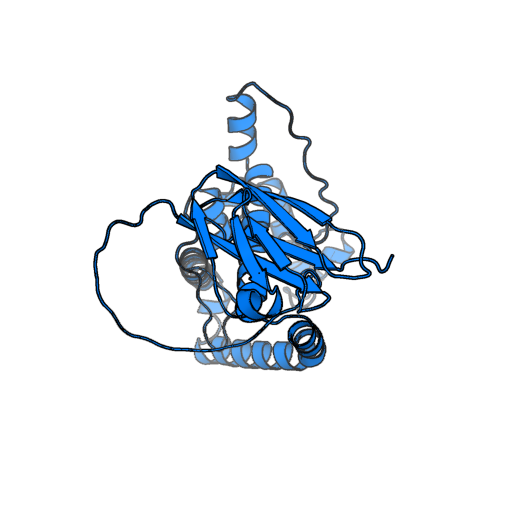. MET A 1 82 ? 4.381 -4.885 -17.436 1.00 89.62 82 MET A O 1
ATOM 595 N N . ASP A 1 83 ? 3.260 -6.347 -16.154 1.00 88.06 83 ASP A N 1
ATOM 596 C CA . ASP A 1 83 ? 4.441 -7.018 -15.621 1.00 88.06 83 ASP A CA 1
ATOM 597 C C . ASP A 1 83 ? 4.998 -8.016 -16.658 1.00 88.06 83 ASP A C 1
ATOM 599 O O . ASP A 1 83 ? 4.302 -8.969 -17.024 1.00 88.06 83 ASP A O 1
ATOM 603 N N . PRO A 1 84 ? 6.253 -7.853 -17.128 1.00 84.94 84 PRO A N 1
ATOM 604 C CA . PRO A 1 84 ? 6.879 -8.784 -18.068 1.00 84.94 84 PRO A CA 1
ATOM 605 C C . PRO A 1 84 ? 6.901 -10.233 -17.567 1.00 84.94 84 PRO A C 1
ATOM 607 O O . PRO A 1 84 ? 6.850 -11.165 -18.369 1.00 84.94 84 PRO A O 1
ATOM 610 N N . THR A 1 85 ? 6.959 -10.444 -16.249 1.00 84.69 85 THR A N 1
ATOM 611 C CA . THR A 1 85 ? 7.015 -11.785 -15.655 1.00 84.69 85 THR A CA 1
ATOM 612 C C . THR A 1 85 ? 5.716 -12.563 -15.842 1.00 84.69 85 THR A C 1
ATOM 614 O O . THR A 1 85 ? 5.780 -13.777 -16.030 1.00 84.69 85 THR A O 1
ATOM 617 N N . SER A 1 86 ? 4.564 -11.885 -15.907 1.00 83.94 86 SER A N 1
ATOM 618 C CA . SER A 1 86 ? 3.258 -12.516 -16.159 1.00 83.94 86 SER A CA 1
ATOM 619 C C . SER A 1 86 ? 3.165 -13.186 -17.531 1.00 83.94 86 SER A C 1
ATOM 621 O O . SER A 1 86 ? 2.331 -14.063 -17.731 1.00 83.94 86 SER A O 1
ATOM 623 N N . TRP A 1 87 ? 4.013 -12.777 -18.479 1.00 85.88 87 TRP A N 1
ATOM 624 C CA . TRP A 1 87 ? 4.082 -13.353 -19.825 1.00 85.88 87 TRP A CA 1
ATOM 625 C C . TRP A 1 87 ? 5.147 -14.447 -19.947 1.00 85.88 87 TRP A C 1
ATOM 627 O O . TRP A 1 87 ? 5.076 -15.280 -20.847 1.00 85.88 87 TRP A O 1
ATOM 637 N N . LEU A 1 88 ? 6.145 -14.433 -19.060 1.00 87.25 88 LEU A N 1
ATOM 638 C CA . LEU A 1 88 ? 7.271 -15.371 -19.056 1.00 87.25 88 LEU A CA 1
ATOM 639 C C . LEU A 1 88 ? 7.006 -16.598 -18.178 1.00 87.25 88 LEU A C 1
ATOM 641 O O . LEU A 1 88 ? 7.516 -17.681 -18.460 1.00 87.25 88 LEU A O 1
ATOM 645 N N . VAL A 1 89 ? 6.234 -16.426 -17.105 1.00 86.44 89 VAL A N 1
ATOM 646 C CA . VAL A 1 89 ? 5.929 -17.473 -16.130 1.00 86.44 89 VAL A CA 1
ATOM 647 C C . VAL A 1 89 ? 4.473 -17.910 -16.305 1.00 86.44 89 VAL A C 1
ATOM 649 O O . VAL A 1 89 ? 3.583 -17.063 -16.224 1.00 86.44 89 VAL A O 1
ATOM 652 N N . PRO A 1 90 ? 4.198 -19.216 -16.496 1.00 87.06 90 PRO A N 1
ATOM 653 C CA . PRO A 1 90 ? 2.835 -19.733 -16.542 1.00 87.06 90 PRO A CA 1
ATOM 654 C C . PRO A 1 90 ? 2.024 -19.315 -15.315 1.00 87.06 90 PRO A C 1
ATOM 656 O O . PRO A 1 90 ? 2.530 -19.334 -14.184 1.00 87.06 90 PRO A O 1
ATOM 659 N N . PHE A 1 91 ? 0.754 -18.969 -15.534 1.00 83.19 91 PHE A N 1
ATOM 660 C CA . PHE A 1 91 ? -0.135 -18.467 -14.488 1.00 83.19 91 PHE A CA 1
ATOM 661 C C . PHE A 1 91 ? -0.200 -19.410 -13.280 1.00 83.19 91 PHE A C 1
ATOM 663 O O . PHE A 1 91 ? -0.173 -18.950 -12.142 1.00 83.19 91 PHE A O 1
ATOM 670 N N . GLU A 1 92 ? -0.216 -20.724 -13.502 1.00 85.62 92 GLU A N 1
ATOM 671 C CA . GLU A 1 92 ? -0.293 -21.739 -12.452 1.00 85.62 92 GLU A CA 1
ATOM 672 C C . GLU A 1 92 ? 0.924 -21.680 -11.520 1.00 85.62 92 GLU A C 1
ATOM 674 O O . GLU A 1 92 ? 0.790 -21.784 -10.298 1.00 85.62 92 GLU A O 1
ATOM 679 N N . ILE A 1 93 ? 2.116 -21.459 -12.081 1.00 86.12 93 ILE A N 1
ATOM 680 C CA . ILE A 1 93 ? 3.371 -21.343 -11.326 1.00 86.12 93 ILE A CA 1
ATOM 681 C C . ILE A 1 93 ? 3.422 -19.993 -10.594 1.00 86.12 93 ILE A C 1
ATOM 683 O O . ILE A 1 93 ? 3.761 -19.925 -9.407 1.00 86.12 93 ILE A O 1
ATOM 687 N N . GLY A 1 94 ? 3.036 -18.907 -11.269 1.00 83.50 94 GLY A N 1
ATOM 688 C CA . GLY A 1 94 ? 2.976 -17.572 -10.667 1.00 83.50 94 GLY A CA 1
ATOM 689 C C . GLY A 1 94 ? 1.982 -17.501 -9.502 1.00 83.50 94 GLY A C 1
ATOM 690 O O . GLY A 1 94 ? 2.312 -17.006 -8.418 1.00 83.50 94 GLY A O 1
ATOM 691 N N . PHE A 1 95 ? 0.788 -18.063 -9.691 1.00 83.88 95 PHE A N 1
ATOM 692 C CA . PHE A 1 95 ? -0.268 -18.111 -8.687 1.00 83.88 95 PHE A CA 1
ATOM 693 C C . PHE A 1 95 ? 0.096 -19.029 -7.518 1.00 83.88 95 PHE A C 1
ATOM 695 O O . PHE A 1 95 ? 0.019 -18.590 -6.371 1.00 83.88 95 PHE A O 1
ATOM 702 N N . SER A 1 96 ? 0.553 -20.261 -7.781 1.00 85.50 96 SER A N 1
ATOM 703 C CA . SER A 1 96 ? 0.942 -21.201 -6.717 1.00 85.50 96 SER A CA 1
ATOM 704 C C . SER A 1 96 ? 2.092 -20.661 -5.869 1.00 85.50 96 SER A C 1
ATOM 706 O O . SER A 1 96 ? 1.993 -20.658 -4.643 1.00 85.50 96 SER A O 1
ATOM 708 N N . SER A 1 97 ? 3.140 -20.112 -6.491 1.00 85.31 97 SER A N 1
ATOM 709 C CA . SER A 1 97 ? 4.255 -19.509 -5.751 1.00 85.31 97 SER A CA 1
ATOM 710 C C . SER A 1 97 ? 3.808 -18.314 -4.904 1.00 85.31 97 SER A C 1
ATOM 712 O O . SER A 1 97 ? 4.277 -18.140 -3.781 1.00 85.31 97 SER A O 1
ATOM 714 N N . SER A 1 98 ? 2.865 -17.510 -5.401 1.00 82.88 98 SER A N 1
ATOM 715 C CA . SER A 1 98 ? 2.304 -16.380 -4.652 1.00 82.88 98 SER A CA 1
ATOM 716 C C . SER A 1 98 ? 1.419 -16.837 -3.496 1.00 82.88 98 SER A C 1
ATOM 718 O O . SER A 1 98 ? 1.507 -16.269 -2.411 1.00 82.88 98 SER A O 1
ATOM 720 N N . ALA A 1 99 ? 0.611 -17.879 -3.693 1.00 84.81 99 ALA A N 1
ATOM 721 C CA . ALA A 1 99 ? -0.196 -18.475 -2.636 1.00 84.81 99 ALA A CA 1
ATOM 722 C C . ALA A 1 99 ? 0.690 -19.048 -1.520 1.00 84.81 99 ALA A C 1
ATOM 724 O O . ALA A 1 99 ? 0.469 -18.738 -0.351 1.00 84.81 99 ALA A O 1
ATOM 725 N N . VAL A 1 100 ? 1.740 -19.799 -1.877 1.00 88.25 100 VAL A N 1
ATOM 726 C CA . VAL A 1 100 ? 2.718 -20.335 -0.916 1.00 88.25 100 VAL A CA 1
ATOM 727 C C . VAL A 1 100 ? 3.408 -19.208 -0.151 1.00 88.25 100 VAL A C 1
ATOM 729 O O . VAL A 1 100 ? 3.469 -19.265 1.074 1.00 88.25 100 VAL A O 1
ATOM 732 N N . ARG A 1 101 ? 3.868 -18.155 -0.843 1.00 85.56 101 ARG A N 1
ATOM 733 C CA . ARG A 1 101 ? 4.465 -16.979 -0.188 1.00 85.56 101 ARG A CA 1
ATOM 734 C C . ARG A 1 101 ? 3.507 -16.336 0.807 1.00 85.56 101 ARG A C 1
ATOM 736 O O . ARG A 1 101 ? 3.896 -16.114 1.940 1.00 85.56 101 ARG A O 1
ATOM 743 N N . ARG A 1 102 ? 2.244 -16.118 0.436 1.00 84.81 102 ARG A N 1
ATOM 744 C CA . ARG A 1 102 ? 1.260 -15.503 1.343 1.00 84.81 102 ARG A CA 1
ATOM 745 C C . ARG A 1 102 ? 0.955 -16.357 2.566 1.00 84.81 102 ARG A C 1
ATOM 747 O O . ARG A 1 102 ? 0.813 -15.817 3.658 1.00 84.81 102 ARG A O 1
ATOM 754 N N . VAL A 1 103 ? 0.864 -17.675 2.396 1.00 85.56 103 VAL A N 1
ATOM 755 C CA . VAL A 1 103 ? 0.708 -18.599 3.528 1.00 85.56 103 VAL A CA 1
ATOM 756 C C . VAL A 1 103 ? 1.936 -18.532 4.434 1.00 85.56 103 VAL A C 1
ATOM 758 O O . VAL A 1 103 ? 1.791 -18.434 5.649 1.00 85.56 103 VAL A O 1
ATOM 761 N N . ASN A 1 104 ? 3.133 -18.516 3.849 1.00 87.88 104 ASN A N 1
ATOM 762 C CA . ASN A 1 104 ? 4.381 -18.392 4.590 1.00 87.88 104 ASN A CA 1
ATOM 763 C C . ASN A 1 104 ? 4.482 -17.053 5.340 1.00 87.88 104 ASN A C 1
ATOM 765 O O . ASN A 1 104 ? 4.781 -17.044 6.526 1.00 87.88 104 ASN A O 1
ATOM 769 N N . ASP A 1 105 ? 4.160 -15.930 4.698 1.00 81.19 105 ASP A N 1
ATOM 770 C CA . ASP A 1 105 ? 4.169 -14.602 5.323 1.00 81.19 105 ASP A CA 1
ATOM 771 C C . ASP A 1 105 ? 3.166 -14.522 6.480 1.00 81.19 105 ASP A C 1
ATOM 773 O O . ASP A 1 105 ? 3.459 -13.947 7.532 1.00 81.19 105 ASP A O 1
ATOM 777 N N . ARG A 1 106 ? 1.990 -15.148 6.319 1.00 79.00 106 ARG A N 1
ATOM 778 C CA . ARG A 1 106 ? 1.003 -15.275 7.396 1.00 79.00 106 ARG A CA 1
ATOM 779 C C . ARG A 1 106 ? 1.543 -16.114 8.552 1.00 79.00 106 ARG A C 1
ATOM 781 O O . ARG A 1 106 ? 1.353 -15.715 9.696 1.00 79.00 106 ARG A O 1
ATOM 788 N N . ALA A 1 107 ? 2.219 -17.226 8.264 1.00 82.81 107 ALA A N 1
ATOM 789 C CA . ALA A 1 107 ? 2.827 -18.080 9.281 1.00 82.81 107 ALA A CA 1
ATOM 790 C C . ALA A 1 107 ? 3.950 -17.358 10.044 1.00 82.81 107 ALA A C 1
ATOM 792 O O . ALA A 1 107 ? 4.014 -17.444 11.265 1.00 82.81 107 ALA A O 1
ATOM 793 N N . LEU A 1 108 ? 4.783 -16.582 9.345 1.00 79.56 108 LEU A N 1
ATOM 794 C CA . LEU A 1 108 ? 5.868 -15.798 9.947 1.00 79.56 108 LEU A CA 1
ATOM 795 C C . LEU A 1 108 ? 5.380 -14.592 10.759 1.00 79.56 108 LEU A C 1
ATOM 797 O O . LEU A 1 108 ? 6.140 -14.037 11.544 1.00 79.56 108 LEU A O 1
ATOM 801 N N . SER A 1 109 ? 4.129 -14.178 10.567 1.00 76.56 109 SER A N 1
ATOM 802 C CA . SER A 1 109 ? 3.541 -13.015 11.237 1.00 76.56 109 SER A CA 1
ATOM 803 C C . SER A 1 109 ? 2.499 -13.400 12.291 1.00 76.56 109 SER A C 1
ATOM 805 O O . SER A 1 109 ? 1.780 -12.520 12.756 1.00 76.56 109 SER A O 1
ATOM 807 N N . LEU A 1 110 ? 2.374 -14.688 12.636 1.00 77.25 110 LEU A N 1
ATOM 808 C CA . LEU A 1 110 ? 1.300 -15.208 13.489 1.00 77.25 110 LEU A CA 1
ATOM 809 C C . LEU A 1 110 ? 1.218 -14.468 14.833 1.00 77.25 110 LEU A C 1
ATOM 811 O O . LEU A 1 110 ? 0.162 -13.947 15.169 1.00 77.25 110 LEU A O 1
ATOM 815 N N . GLU A 1 111 ? 2.354 -14.308 15.510 1.00 71.56 111 GLU A N 1
ATOM 816 C CA . GLU A 1 111 ? 2.466 -13.621 16.805 1.00 71.56 111 GLU A CA 1
ATOM 817 C C . GLU A 1 111 ? 2.017 -12.150 16.731 1.00 71.56 111 GLU A C 1
ATOM 819 O O . GLU A 1 111 ? 1.345 -11.636 17.619 1.00 71.56 111 GLU A O 1
ATOM 824 N N . LEU A 1 112 ? 2.324 -11.454 15.630 1.00 70.75 112 LEU A N 1
ATOM 825 C CA . LEU A 1 112 ? 1.867 -10.077 15.423 1.00 70.75 112 LEU A CA 1
ATOM 826 C C . LEU A 1 112 ? 0.345 -10.007 15.253 1.00 70.75 112 LEU A C 1
ATOM 828 O O . LEU A 1 112 ? -0.271 -9.026 15.661 1.00 70.75 112 LEU A O 1
ATOM 832 N N . TYR A 1 113 ? -0.265 -11.032 14.660 1.00 70.19 113 TYR A N 1
ATOM 833 C CA . TYR A 1 113 ? -1.715 -11.102 14.524 1.00 70.19 113 TYR A CA 1
ATOM 834 C C . TYR A 1 113 ? -2.410 -11.477 15.826 1.00 70.19 113 TYR A C 1
ATOM 836 O O . TYR A 1 113 ? -3.419 -10.853 16.128 1.00 70.19 113 TYR A O 1
ATOM 844 N N . GLU A 1 114 ? -1.861 -12.422 16.587 1.00 73.44 114 GLU A N 1
ATOM 845 C CA . GLU A 1 114 ? -2.374 -12.811 17.907 1.00 73.44 114 GLU A CA 1
ATOM 846 C C . GLU A 1 114 ? -2.362 -11.611 18.862 1.00 73.44 114 GLU A C 1
ATOM 848 O O . GLU A 1 114 ? -3.398 -11.257 19.412 1.00 73.44 114 GLU A O 1
ATOM 853 N N . ASN A 1 115 ? -1.247 -10.875 18.931 1.00 72.25 115 ASN A N 1
ATOM 854 C CA . ASN A 1 115 ? -1.141 -9.662 19.750 1.00 72.25 115 ASN A CA 1
ATOM 855 C C . ASN A 1 115 ? -2.172 -8.584 19.369 1.00 72.25 115 ASN A C 1
ATOM 857 O O . ASN A 1 115 ? -2.699 -7.873 20.228 1.00 72.25 115 ASN A O 1
ATOM 861 N N . VAL A 1 116 ? -2.448 -8.425 18.069 1.00 70.38 116 VAL A N 1
ATOM 862 C CA . VAL A 1 116 ? -3.450 -7.463 17.590 1.00 70.38 116 VAL A CA 1
ATOM 863 C C . VAL A 1 116 ? -4.860 -7.962 17.897 1.00 70.38 116 VAL A C 1
ATOM 865 O O . VAL A 1 116 ? -5.672 -7.169 18.351 1.00 70.38 116 VAL A O 1
ATOM 868 N N . GLU A 1 117 ? -5.150 -9.247 17.689 1.00 72.12 117 GLU A N 1
ATOM 869 C CA . GLU A 1 117 ? -6.448 -9.871 17.979 1.00 72.12 117 GLU A CA 1
ATOM 870 C C . GLU A 1 117 ? -6.795 -9.815 19.471 1.00 72.12 117 GLU A C 1
ATOM 872 O O . GLU A 1 117 ? -7.923 -9.485 19.819 1.00 72.12 117 GLU A O 1
ATOM 877 N N . GLU A 1 118 ? -5.820 -10.028 20.355 1.00 72.88 118 GLU A N 1
ATOM 878 C CA . GLU A 1 118 ? -6.010 -9.931 21.807 1.00 72.88 118 GLU A CA 1
ATOM 879 C C . GLU A 1 118 ? -6.281 -8.496 22.292 1.00 72.88 118 GLU A C 1
ATOM 881 O O . GLU A 1 118 ? -6.894 -8.301 23.342 1.00 72.88 118 GLU A O 1
ATOM 886 N N . THR A 1 119 ? -5.855 -7.480 21.532 1.00 72.38 119 THR A N 1
ATOM 887 C CA . THR A 1 119 ? -6.017 -6.060 21.893 1.00 72.38 119 THR A CA 1
ATOM 888 C C . THR A 1 119 ? -7.213 -5.374 21.229 1.00 72.38 119 THR A C 1
ATOM 890 O O . THR A 1 119 ? -7.585 -4.273 21.645 1.00 72.38 119 THR A O 1
ATOM 893 N N . VAL A 1 120 ? -7.850 -5.997 20.229 1.00 74.25 120 VAL A N 1
ATOM 894 C CA . VAL A 1 120 ? -9.036 -5.456 19.539 1.00 74.25 120 VAL A CA 1
ATOM 895 C C . VAL A 1 120 ? -10.243 -6.351 19.636 1.00 74.25 120 VAL A C 1
ATOM 897 O O . VAL A 1 120 ? -10.205 -7.542 19.373 1.00 74.25 120 VAL A O 1
ATOM 900 N N . PHE A 1 121 ? -11.387 -5.719 19.837 1.00 77.12 121 PHE A N 1
ATOM 901 C CA . PHE A 1 121 ? -12.663 -6.411 19.745 1.00 77.12 121 PHE A CA 1
ATOM 902 C C . PHE A 1 121 ? -13.191 -6.597 18.328 1.00 77.12 121 PHE A C 1
ATOM 904 O O . PHE A 1 121 ? -13.902 -7.561 18.068 1.00 77.12 121 PHE A O 1
ATOM 911 N N . ASP A 1 122 ? -12.866 -5.683 17.409 1.00 81.31 122 ASP A N 1
ATOM 912 C CA . ASP A 1 122 ? -13.208 -5.822 15.992 1.00 81.31 122 ASP A CA 1
ATOM 913 C C . ASP A 1 122 ? -11.943 -5.791 15.133 1.00 81.31 122 ASP A C 1
ATOM 915 O O . ASP A 1 122 ? -11.505 -4.747 14.631 1.00 81.31 122 ASP A O 1
ATOM 919 N N . LEU A 1 123 ? -11.363 -6.977 14.949 1.00 80.94 123 LEU A N 1
ATOM 920 C CA . LEU A 1 123 ? -10.198 -7.178 14.095 1.00 80.94 123 LEU A CA 1
ATOM 921 C C . LEU A 1 123 ? -10.479 -6.783 12.642 1.00 80.94 123 LEU A C 1
ATOM 923 O O . LEU A 1 123 ? -9.626 -6.179 11.987 1.00 80.94 123 LEU A O 1
ATOM 927 N N . TYR A 1 124 ? -11.679 -7.071 12.132 1.00 84.25 124 TYR A N 1
ATOM 928 C CA . TYR A 1 124 ? -12.031 -6.732 10.757 1.00 84.25 124 TYR A CA 1
ATOM 929 C C . TYR A 1 124 ? -12.073 -5.213 10.557 1.00 84.25 124 TYR A C 1
ATOM 931 O O . TYR A 1 124 ? -11.460 -4.690 9.617 1.00 84.25 124 TYR A O 1
ATOM 939 N N . GLY A 1 125 ? -12.751 -4.494 11.454 1.00 87.25 125 GLY A N 1
ATOM 940 C CA . GLY A 1 125 ? -12.824 -3.037 11.448 1.00 87.25 125 GLY A CA 1
ATOM 941 C C . GLY A 1 125 ? -11.448 -2.385 11.563 1.00 87.25 125 GLY A C 1
ATOM 942 O O . GLY A 1 125 ? -11.134 -1.477 10.784 1.00 87.25 125 GLY A O 1
ATOM 943 N N . ALA A 1 126 ? -10.595 -2.883 12.464 1.00 84.88 126 ALA A N 1
ATOM 944 C CA . ALA A 1 126 ? -9.227 -2.398 12.637 1.00 84.88 126 ALA A CA 1
ATOM 945 C C . ALA A 1 126 ? -8.390 -2.563 11.354 1.00 84.88 126 ALA A C 1
ATOM 947 O O . ALA A 1 126 ? -7.813 -1.588 10.857 1.00 84.88 126 ALA A O 1
ATOM 948 N N . VAL A 1 127 ? -8.392 -3.761 10.757 1.00 84.50 127 VAL A N 1
ATOM 949 C CA . VAL A 1 127 ? -7.660 -4.053 9.512 1.00 84.50 127 VAL A CA 1
ATOM 950 C C . VAL A 1 127 ? -8.177 -3.199 8.353 1.00 84.50 127 VAL A C 1
ATOM 952 O O . VAL A 1 127 ? -7.384 -2.581 7.635 1.00 84.50 127 VAL A O 1
ATOM 955 N N . ARG A 1 128 ? -9.502 -3.103 8.186 1.00 86.56 128 ARG A N 1
ATOM 956 C CA . ARG A 1 128 ? -10.131 -2.283 7.140 1.00 86.56 128 ARG A CA 1
ATOM 957 C C . ARG A 1 128 ? -9.734 -0.814 7.271 1.00 86.56 128 ARG A C 1
ATOM 959 O O . ARG A 1 128 ? -9.353 -0.188 6.278 1.00 86.56 128 ARG A O 1
ATOM 966 N N . ASN A 1 129 ? -9.818 -0.255 8.476 1.00 87.75 129 ASN A N 1
ATOM 967 C CA . ASN A 1 129 ? -9.499 1.149 8.719 1.00 87.75 129 ASN A CA 1
ATOM 968 C C . ASN A 1 129 ? -8.012 1.434 8.500 1.00 87.75 129 ASN A C 1
ATOM 970 O O . ASN A 1 129 ? -7.683 2.392 7.792 1.00 87.75 129 ASN A O 1
ATOM 974 N N . GLY A 1 130 ? -7.129 0.570 9.009 1.00 87.62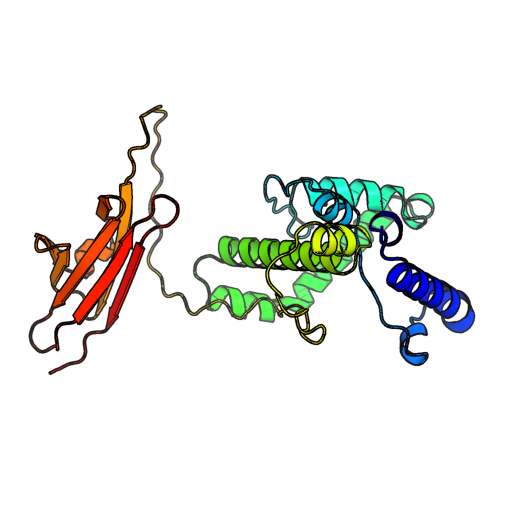 130 GLY A N 1
ATOM 975 C CA . GLY A 1 130 ? -5.688 0.671 8.787 1.00 87.62 130 GLY A CA 1
ATOM 976 C C . GLY A 1 130 ? -5.330 0.622 7.300 1.00 87.62 130 GLY A C 1
ATOM 977 O O . GLY A 1 130 ? -4.596 1.481 6.800 1.00 87.62 130 GLY A O 1
ATOM 978 N N . TYR A 1 131 ? -5.926 -0.313 6.552 1.00 89.00 131 TYR A N 1
ATOM 979 C CA . TYR A 1 131 ? -5.751 -0.403 5.104 1.00 89.00 131 TYR A CA 1
ATOM 980 C C . TYR A 1 131 ? -6.180 0.887 4.387 1.00 89.00 131 TYR A C 1
ATOM 982 O O . TYR A 1 131 ? -5.402 1.476 3.626 1.00 89.00 131 TYR A O 1
ATOM 990 N N . LEU A 1 132 ? -7.405 1.361 4.641 1.00 90.94 132 LEU A N 1
ATOM 991 C CA . LEU A 1 132 ? -7.945 2.551 3.980 1.00 90.94 132 LEU A CA 1
ATOM 992 C C . LEU A 1 132 ? -7.149 3.814 4.338 1.00 90.94 132 LEU A C 1
ATOM 994 O O . LEU A 1 132 ? -6.908 4.651 3.464 1.00 90.94 132 LEU A O 1
ATOM 998 N N . GLN A 1 133 ? -6.706 3.951 5.589 1.00 92.88 133 GLN A N 1
ATOM 999 C CA . GLN A 1 133 ? -5.849 5.053 6.028 1.00 92.88 133 GLN A CA 1
ATOM 1000 C C . GLN A 1 133 ? -4.512 5.042 5.281 1.00 92.88 133 GLN A C 1
ATOM 1002 O O . GLN A 1 133 ? -4.120 6.070 4.716 1.00 92.88 133 GLN A O 1
ATOM 1007 N N . ARG A 1 134 ? -3.860 3.875 5.193 1.00 90.69 134 ARG A N 1
ATOM 1008 C CA . ARG A 1 134 ? -2.612 3.700 4.441 1.00 90.69 134 ARG A CA 1
ATOM 1009 C C . ARG A 1 134 ? -2.788 4.055 2.963 1.00 90.69 134 ARG A C 1
ATOM 1011 O O . ARG A 1 134 ? -1.986 4.814 2.423 1.00 90.69 134 ARG A O 1
ATOM 1018 N N . ARG A 1 135 ? -3.854 3.586 2.298 1.00 93.25 135 ARG A N 1
ATOM 1019 C CA . ARG A 1 135 ? -4.099 3.922 0.878 1.00 93.25 135 ARG A CA 1
ATOM 1020 C C . ARG A 1 135 ? -4.370 5.408 0.665 1.00 93.25 135 ARG A C 1
ATOM 1022 O O . ARG A 1 135 ? -3.850 5.981 -0.291 1.00 93.25 135 ARG A O 1
ATOM 1029 N N . ARG A 1 136 ? -5.124 6.064 1.554 1.00 92.94 136 ARG A N 1
ATOM 1030 C CA . ARG A 1 136 ? -5.324 7.525 1.493 1.00 92.94 136 ARG A CA 1
ATOM 1031 C C . ARG A 1 136 ? -4.000 8.273 1.640 1.00 92.94 136 ARG A C 1
ATOM 1033 O O . ARG A 1 136 ? -3.779 9.227 0.898 1.00 92.94 136 ARG A O 1
ATOM 1040 N N . ALA A 1 137 ? -3.121 7.836 2.544 1.00 92.69 137 ALA A N 1
ATOM 1041 C CA . ALA A 1 137 ? -1.796 8.429 2.716 1.00 92.69 137 ALA A CA 1
ATOM 1042 C C . ALA A 1 137 ? -0.954 8.324 1.433 1.00 92.69 137 ALA A C 1
ATOM 1044 O O . ALA A 1 137 ? -0.498 9.351 0.938 1.00 92.69 137 ALA A O 1
ATOM 1045 N N . LEU A 1 138 ? -0.865 7.134 0.828 1.00 91.19 138 LEU A N 1
ATOM 1046 C CA . LEU A 1 138 ? -0.126 6.916 -0.427 1.00 91.19 138 LEU A CA 1
ATOM 1047 C C . LEU A 1 138 ? -0.661 7.764 -1.593 1.00 91.19 138 LEU A C 1
ATOM 1049 O O . LEU A 1 138 ? 0.105 8.276 -2.409 1.00 91.19 138 LEU A O 1
ATOM 1053 N N . ILE A 1 139 ? -1.981 7.937 -1.693 1.00 91.50 139 ILE A N 1
ATOM 1054 C CA . ILE A 1 139 ? -2.588 8.775 -2.739 1.00 91.50 139 ILE A CA 1
ATOM 1055 C C . ILE A 1 139 ? -2.307 10.256 -2.487 1.00 91.50 139 ILE A C 1
ATOM 1057 O O . ILE A 1 139 ? -2.016 10.986 -3.434 1.00 91.50 139 ILE A O 1
ATOM 1061 N N . ARG A 1 140 ? -2.383 10.714 -1.230 1.00 90.62 140 ARG A N 1
ATOM 1062 C CA . ARG A 1 140 ? -2.040 12.098 -0.868 1.00 90.62 140 ARG A CA 1
ATOM 1063 C C . ARG A 1 140 ? -0.579 12.401 -1.167 1.00 90.62 140 ARG A C 1
ATOM 1065 O O . ARG A 1 140 ? -0.309 13.405 -1.813 1.00 90.62 140 ARG A O 1
ATOM 1072 N N . GLU A 1 141 ? 0.330 11.514 -0.778 1.00 89.88 141 GLU A N 1
ATOM 1073 C CA . GLU A 1 141 ? 1.755 11.628 -1.092 1.00 89.88 141 GLU A CA 1
ATOM 1074 C C . GLU A 1 141 ? 1.989 11.644 -2.610 1.00 89.88 141 GLU A C 1
ATOM 1076 O O . GLU A 1 141 ? 2.682 12.519 -3.128 1.00 89.88 141 GLU A O 1
ATOM 1081 N N . GLY A 1 142 ? 1.346 10.728 -3.342 1.00 89.00 142 GLY A N 1
ATOM 1082 C CA . GLY A 1 142 ? 1.413 10.682 -4.802 1.00 89.00 142 GLY A CA 1
ATOM 1083 C C . GLY A 1 142 ? 0.928 11.980 -5.452 1.00 89.00 142 GLY A C 1
ATOM 1084 O O . GLY A 1 142 ? 1.562 12.466 -6.385 1.00 89.00 142 GLY A O 1
ATOM 1085 N N . ARG A 1 143 ? -0.147 12.590 -4.931 1.00 88.88 143 ARG A N 1
ATOM 1086 C CA . ARG A 1 143 ? -0.629 13.907 -5.380 1.00 88.88 143 ARG A CA 1
ATOM 1087 C C . ARG A 1 143 ? 0.350 15.025 -5.040 1.00 88.88 143 ARG A C 1
ATOM 1089 O O . ARG A 1 143 ? 0.631 15.828 -5.924 1.00 88.88 143 ARG A O 1
ATOM 1096 N N . ALA A 1 144 ? 0.888 15.054 -3.823 1.00 87.25 144 ALA A N 1
ATOM 1097 C CA . ALA A 1 144 ? 1.844 16.071 -3.387 1.00 87.25 144 ALA A CA 1
ATOM 1098 C C . ALA A 1 144 ? 3.120 16.068 -4.246 1.00 87.25 144 ALA A C 1
ATOM 1100 O O . ALA A 1 144 ? 3.587 17.124 -4.655 1.00 87.25 144 ALA A O 1
ATOM 1101 N N . LYS A 1 145 ? 3.632 14.880 -4.590 1.00 85.81 145 LYS A N 1
ATOM 1102 C CA . LYS A 1 145 ? 4.819 14.712 -5.447 1.00 85.81 145 LYS A CA 1
ATOM 1103 C C . LYS A 1 145 ? 4.519 14.835 -6.947 1.00 85.81 145 LYS A C 1
ATOM 1105 O O . LYS A 1 145 ? 5.437 14.953 -7.757 1.00 85.81 145 LYS A O 1
ATOM 1110 N N . SER A 1 146 ? 3.252 14.753 -7.355 1.00 82.06 146 SER A N 1
ATOM 1111 C CA . SER A 1 146 ? 2.867 14.858 -8.766 1.00 82.06 146 SER A CA 1
ATOM 1112 C C . SER A 1 146 ? 2.999 16.290 -9.287 1.00 82.06 146 SER A C 1
ATOM 1114 O O . SER A 1 146 ? 2.643 17.250 -8.603 1.00 82.06 146 SER A O 1
ATOM 1116 N N . ARG A 1 147 ? 3.368 16.451 -10.568 1.00 68.38 147 ARG A N 1
ATOM 1117 C CA . ARG A 1 147 ? 3.292 17.765 -11.248 1.00 68.38 147 ARG A CA 1
ATOM 1118 C C . ARG A 1 147 ? 1.887 18.385 -11.225 1.00 68.38 147 ARG A C 1
ATOM 1120 O O . ARG A 1 147 ? 1.753 19.593 -11.400 1.00 68.38 147 ARG A O 1
ATOM 1127 N N . TRP A 1 148 ? 0.846 17.575 -11.033 1.00 58.81 148 TRP A N 1
ATOM 1128 C CA . TRP A 1 148 ? -0.546 18.019 -10.941 1.00 58.81 148 TRP A CA 1
ATOM 1129 C C . TRP A 1 148 ? -0.870 18.688 -9.594 1.00 58.81 148 TRP A C 1
ATOM 1131 O O . TRP A 1 148 ? -1.706 19.587 -9.557 1.00 58.81 148 TRP A O 1
ATOM 1141 N N . GLY A 1 149 ? -0.185 18.296 -8.512 1.00 55.72 149 GLY A N 1
ATOM 1142 C CA . GLY A 1 149 ? -0.320 18.900 -7.182 1.00 55.72 149 GLY A CA 1
ATOM 1143 C C . GLY A 1 149 ? 0.280 20.303 -7.107 1.00 55.72 149 GLY A C 1
ATOM 1144 O O . GLY A 1 149 ? -0.370 21.219 -6.610 1.00 55.72 149 GLY A O 1
ATOM 1145 N N . HIS A 1 150 ? 1.462 20.498 -7.702 1.00 51.72 150 HIS A N 1
ATOM 1146 C CA . HIS A 1 150 ? 2.107 21.814 -7.755 1.00 51.72 150 HIS A CA 1
ATOM 1147 C C . HIS A 1 150 ? 1.272 22.864 -8.503 1.00 51.72 150 HIS A C 1
ATOM 1149 O O . HIS A 1 150 ? 1.241 24.011 -8.078 1.00 51.72 150 HIS A O 1
ATOM 1155 N N . ARG A 1 151 ? 0.548 22.479 -9.567 1.00 49.56 151 ARG A N 1
ATOM 1156 C CA . ARG A 1 151 ? -0.250 23.417 -10.378 1.00 49.56 151 ARG A CA 1
ATOM 1157 C C . ARG A 1 151 ? -1.505 23.930 -9.659 1.00 49.56 151 ARG A C 1
ATOM 1159 O O . ARG A 1 151 ? -1.810 25.115 -9.740 1.00 49.56 151 ARG A O 1
ATOM 1166 N N . LYS A 1 152 ? -2.203 23.067 -8.910 1.00 48.44 152 LYS A N 1
ATOM 1167 C CA . LYS A 1 152 ? -3.387 23.479 -8.130 1.00 48.44 152 LYS A CA 1
ATOM 1168 C C . LYS A 1 152 ? -3.036 24.341 -6.915 1.00 48.44 152 LYS A C 1
ATOM 1170 O O . LYS A 1 152 ? -3.794 25.249 -6.602 1.00 48.44 152 LYS A O 1
ATOM 1175 N N . ALA A 1 153 ? -1.894 24.091 -6.269 1.00 49.78 153 ALA A N 1
ATOM 1176 C CA . ALA A 1 153 ? -1.409 24.928 -5.168 1.00 49.78 153 ALA A CA 1
ATOM 1177 C C . ALA A 1 153 ? -1.051 26.351 -5.634 1.00 49.78 153 ALA A C 1
ATOM 1179 O O . ALA A 1 153 ? -1.244 27.307 -4.896 1.00 49.78 153 ALA A O 1
ATOM 1180 N N . THR A 1 154 ? -0.575 26.498 -6.875 1.00 47.19 154 THR A N 1
ATOM 1181 C CA . THR A 1 154 ? -0.274 27.808 -7.472 1.00 47.19 154 THR A CA 1
ATOM 1182 C C . THR A 1 154 ? -1.501 28.551 -8.011 1.00 47.19 154 THR A C 1
ATOM 1184 O O . THR A 1 154 ? -1.459 29.771 -8.110 1.00 47.19 154 THR A O 1
ATOM 1187 N N . GLU A 1 155 ? -2.587 27.851 -8.359 1.00 47.66 155 GLU A N 1
ATOM 1188 C CA . GLU A 1 155 ? -3.836 28.465 -8.856 1.00 47.66 155 GLU A CA 1
ATOM 1189 C C . GLU A 1 155 ? -4.819 28.825 -7.727 1.00 47.66 155 GLU A C 1
ATOM 1191 O O . GLU A 1 155 ? -5.556 29.801 -7.834 1.00 47.66 155 GLU A O 1
ATOM 1196 N N . SER A 1 156 ? -4.816 28.069 -6.626 1.00 46.81 156 SER A N 1
ATOM 1197 C CA . SER A 1 156 ? -5.615 28.344 -5.429 1.00 46.81 156 SER A CA 1
ATOM 1198 C C . SER A 1 156 ? -4.789 29.167 -4.443 1.00 46.81 156 SER A C 1
ATOM 1200 O O . SER A 1 156 ? -4.264 28.631 -3.471 1.00 46.81 156 SER A O 1
ATOM 1202 N N . GLY A 1 157 ? -4.617 30.460 -4.712 1.00 49.31 157 GLY A N 1
ATOM 1203 C CA . GLY A 1 157 ? -3.919 31.364 -3.799 1.00 49.31 157 GLY A CA 1
ATOM 1204 C C . GLY A 1 157 ? -4.648 31.524 -2.461 1.00 49.31 157 GLY A C 1
ATOM 1205 O O . GLY A 1 157 ? -5.437 32.448 -2.329 1.00 49.31 157 GLY A O 1
ATOM 1206 N N . SER A 1 158 ? -4.381 30.646 -1.489 1.00 43.12 158 SER A N 1
ATOM 1207 C CA . SER A 1 158 ? -4.497 30.887 -0.041 1.00 43.12 158 SER A CA 1
ATOM 1208 C C . SER A 1 158 ? -4.127 29.636 0.765 1.00 43.12 158 SER A C 1
ATOM 1210 O O . SER A 1 158 ? -4.586 28.534 0.465 1.00 43.12 158 SER A O 1
ATOM 1212 N N . ASP A 1 159 ? -3.377 29.897 1.833 1.00 38.38 159 ASP A N 1
ATOM 1213 C CA . ASP A 1 159 ? -3.085 29.087 3.018 1.00 38.38 159 ASP A CA 1
ATOM 1214 C C . ASP A 1 159 ? -2.067 27.953 2.882 1.00 38.38 159 ASP A C 1
ATOM 1216 O O . ASP A 1 159 ? -2.339 26.826 2.467 1.00 38.38 159 ASP A O 1
ATOM 1220 N N . GLY A 1 160 ? -0.848 28.296 3.313 1.00 41.94 160 GLY A N 1
ATOM 1221 C CA . GLY A 1 160 ? 0.243 27.370 3.549 1.00 41.94 160 GLY A CA 1
ATOM 1222 C C . GLY A 1 160 ? -0.183 26.256 4.496 1.00 41.94 160 GLY A C 1
ATOM 1223 O O . GLY A 1 160 ? -0.352 26.460 5.694 1.00 41.94 160 GLY A O 1
ATOM 1224 N N . ALA A 1 161 ? -0.309 25.058 3.944 1.00 36.75 161 ALA A N 1
ATOM 1225 C CA . ALA A 1 161 ? -0.060 23.845 4.691 1.00 36.75 161 ALA A CA 1
ATOM 1226 C C . ALA A 1 161 ? 1.404 23.481 4.442 1.00 36.75 161 ALA A C 1
ATOM 1228 O O . ALA A 1 161 ? 1.799 23.269 3.291 1.00 36.75 161 ALA A O 1
ATOM 1229 N N . ASP A 1 162 ? 2.201 23.451 5.509 1.00 33.88 162 ASP A N 1
ATOM 1230 C CA . ASP A 1 162 ? 3.575 22.963 5.461 1.00 33.88 162 ASP A CA 1
ATOM 1231 C C . ASP A 1 162 ? 3.645 21.607 4.734 1.00 33.88 162 ASP A C 1
ATOM 1233 O O . ASP A 1 162 ? 2.749 20.764 4.893 1.00 33.88 162 ASP A O 1
ATOM 1237 N N . PRO A 1 163 ? 4.695 21.359 3.929 1.00 43.44 163 PRO A N 1
ATOM 1238 C CA . PRO A 1 163 ? 4.917 20.034 3.374 1.00 43.44 163 PRO A CA 1
ATOM 1239 C C . PRO A 1 163 ? 5.071 19.040 4.538 1.00 43.44 163 PRO A C 1
ATOM 1241 O O . PRO A 1 163 ? 5.870 19.288 5.443 1.00 43.44 163 PRO A O 1
ATOM 1244 N N . PRO A 1 164 ? 4.326 17.920 4.560 1.00 43.78 164 PRO A N 1
ATOM 1245 C CA . PRO A 1 164 ? 4.450 16.967 5.648 1.00 43.78 164 PRO A CA 1
ATOM 1246 C C . PRO A 1 164 ? 5.837 16.320 5.627 1.00 43.78 164 PRO A C 1
ATOM 1248 O O . PRO A 1 164 ? 6.368 15.985 4.564 1.00 43.78 164 PRO A O 1
ATOM 1251 N N . ASP A 1 165 ? 6.381 16.138 6.827 1.00 37.69 165 ASP A N 1
ATOM 1252 C CA . ASP A 1 165 ? 7.622 15.434 7.120 1.00 37.69 165 ASP A CA 1
ATOM 1253 C C . ASP A 1 165 ? 7.693 14.090 6.369 1.00 37.69 165 ASP A C 1
ATOM 1255 O O . ASP A 1 165 ? 6.947 13.142 6.629 1.00 37.69 165 ASP A O 1
ATOM 1259 N N . VAL A 1 166 ? 8.603 14.031 5.398 1.00 41.22 166 VAL A N 1
ATOM 1260 C CA . VAL A 1 166 ? 8.903 12.864 4.556 1.00 41.22 166 VAL A CA 1
ATOM 1261 C C . VAL A 1 166 ? 9.703 11.780 5.302 1.00 41.22 166 VAL A C 1
ATOM 1263 O O . VAL A 1 166 ? 10.063 10.770 4.698 1.00 41.22 166 VAL A O 1
ATOM 1266 N N . GLY A 1 167 ? 9.956 11.953 6.605 1.00 32.88 167 GLY A N 1
ATOM 1267 C CA . GLY A 1 167 ? 10.641 10.989 7.471 1.00 32.88 167 GLY A CA 1
ATOM 1268 C C . GLY A 1 167 ? 9.743 9.955 8.163 1.00 32.88 167 GLY A C 1
ATOM 1269 O O . GLY A 1 167 ? 10.256 8.978 8.714 1.00 32.88 167 GLY A O 1
ATOM 1270 N N . ALA A 1 168 ? 8.416 10.104 8.134 1.00 31.02 168 ALA A N 1
ATOM 1271 C CA . ALA A 1 168 ? 7.534 9.139 8.784 1.00 31.02 168 ALA A CA 1
ATOM 1272 C C . ALA A 1 168 ? 7.440 7.847 7.955 1.00 31.02 168 ALA A C 1
ATOM 1274 O O . ALA A 1 168 ? 6.730 7.770 6.949 1.00 31.02 168 ALA A O 1
ATOM 1275 N N . ARG A 1 169 ? 8.148 6.803 8.411 1.00 33.56 169 ARG A N 1
ATOM 1276 C CA . ARG A 1 169 ? 7.881 5.396 8.066 1.00 33.56 169 ARG A CA 1
ATOM 1277 C C . ARG A 1 169 ? 6.352 5.222 8.007 1.00 33.56 169 ARG A C 1
ATOM 1279 O O . ARG A 1 169 ? 5.695 5.693 8.941 1.00 33.56 169 ARG A O 1
ATOM 1286 N N . PRO A 1 170 ? 5.760 4.604 6.958 1.00 35.91 170 PRO A N 1
ATOM 1287 C CA . PRO A 1 170 ? 4.325 4.332 6.973 1.00 35.91 170 PRO A CA 1
ATOM 1288 C C . PRO A 1 170 ? 4.040 3.655 8.310 1.00 35.91 170 PRO A C 1
ATOM 1290 O O . PRO A 1 170 ? 4.803 2.743 8.652 1.00 35.91 170 PRO A O 1
ATOM 1293 N N . PRO A 1 171 ? 3.065 4.141 9.099 1.00 33.66 171 PRO A N 1
ATOM 1294 C CA . PRO A 1 171 ? 2.854 3.593 10.420 1.00 33.66 171 PRO A CA 1
ATOM 1295 C C . PRO A 1 171 ? 2.734 2.082 10.245 1.00 33.66 171 PRO A C 1
ATOM 1297 O O . PRO A 1 171 ? 1.919 1.603 9.448 1.00 33.66 171 PRO A O 1
ATOM 1300 N N . VAL A 1 172 ? 3.595 1.344 10.959 1.00 41.84 172 VAL A N 1
ATOM 1301 C CA . VAL A 1 172 ? 3.245 -0.005 11.418 1.00 41.84 172 VAL A CA 1
ATOM 1302 C C . VAL A 1 172 ? 1.786 0.118 11.840 1.00 41.84 172 VAL A C 1
ATOM 1304 O O . VAL A 1 172 ? 1.503 1.132 12.493 1.00 41.84 172 VAL A O 1
ATOM 1307 N N . PRO A 1 173 ? 0.862 -0.762 11.394 1.00 39.97 173 PRO A N 1
ATOM 1308 C CA . PRO A 1 173 ? -0.539 -0.659 11.791 1.00 39.97 173 PRO A CA 1
ATOM 1309 C C . PRO A 1 173 ? -0.540 -0.318 13.268 1.00 39.97 173 PRO A C 1
ATOM 1311 O O . PRO A 1 173 ? 0.074 -1.046 14.050 1.00 39.97 173 PRO A O 1
ATOM 1314 N N . ALA A 1 174 ? -1.018 0.895 13.578 1.00 38.91 174 ALA A N 1
ATOM 1315 C CA . ALA A 1 174 ? -0.902 1.424 14.919 1.00 38.91 174 ALA A CA 1
ATOM 1316 C C . ALA A 1 174 ? -1.440 0.328 15.822 1.00 38.91 174 ALA A C 1
ATOM 1318 O O . ALA A 1 174 ? -2.501 -0.223 15.502 1.00 38.91 174 ALA A O 1
ATOM 1319 N N . ALA A 1 175 ? -0.684 -0.014 16.872 1.00 37.88 175 ALA A N 1
ATOM 1320 C CA . ALA A 1 175 ? -1.247 -0.779 17.966 1.00 37.88 175 ALA A CA 1
ATOM 1321 C C . ALA A 1 175 ? -2.631 -0.165 18.208 1.00 37.88 175 ALA A C 1
ATOM 1323 O O . ALA A 1 175 ? -2.723 1.068 18.327 1.00 37.88 175 ALA A O 1
ATOM 1324 N N . PRO A 1 176 ? -3.693 -0.962 18.048 1.00 38.62 176 PRO A N 1
ATOM 1325 C CA . PRO A 1 176 ? -5.030 -0.421 17.971 1.00 38.62 176 PRO A CA 1
ATOM 1326 C C . PRO A 1 176 ? -5.269 0.445 19.207 1.00 38.62 176 PRO A C 1
ATOM 1328 O O . PRO A 1 176 ? -4.770 0.104 20.282 1.00 38.62 176 PRO A O 1
ATOM 1331 N N . PRO A 1 177 ? -5.957 1.594 19.070 1.00 35.91 177 PRO A N 1
ATOM 1332 C CA . PRO A 1 177 ? -6.326 2.365 20.243 1.00 35.91 177 PRO A CA 1
ATOM 1333 C C . PRO A 1 177 ? -7.027 1.406 21.200 1.00 35.91 177 PRO A C 1
ATOM 1335 O O . PRO A 1 177 ? -7.914 0.668 20.776 1.00 35.91 177 PRO A O 1
ATOM 1338 N N . GLU A 1 178 ? -6.569 1.395 22.446 1.00 38.41 178 GLU A N 1
ATOM 1339 C CA . GLU A 1 178 ? -7.093 0.583 23.536 1.00 38.41 178 GLU A CA 1
ATOM 1340 C C . GLU A 1 178 ? -8.620 0.766 23.588 1.00 38.41 178 GLU A C 1
ATOM 1342 O O . GLU A 1 178 ? -9.136 1.792 24.039 1.00 38.41 178 GLU A O 1
ATOM 1347 N N . GLN A 1 179 ? -9.359 -0.183 23.008 1.00 32.88 179 GLN A N 1
ATOM 1348 C CA . GLN A 1 179 ? -10.811 -0.122 22.896 1.00 32.88 179 GLN A CA 1
ATOM 1349 C C . GLN A 1 179 ? -11.409 -1.342 23.574 1.00 32.88 179 GLN A C 1
ATOM 1351 O O . GLN A 1 179 ? -11.523 -2.425 23.010 1.00 32.88 179 GLN A O 1
ATOM 1356 N N . VAL A 1 180 ? -11.798 -1.091 24.822 1.00 31.80 180 VAL A N 1
ATOM 1357 C CA . VAL A 1 180 ? -12.653 -1.929 25.657 1.00 31.80 180 VAL A CA 1
ATOM 1358 C C . VAL A 1 180 ? -14.042 -2.023 25.050 1.00 31.80 180 VAL A C 1
ATOM 1360 O O . VAL A 1 180 ? -14.565 -1.063 24.477 1.00 31.80 180 VAL A O 1
ATOM 1363 N N . THR A 1 181 ? -14.646 -3.188 25.215 1.00 31.66 181 THR A N 1
ATOM 1364 C CA . THR A 1 181 ? -15.848 -3.588 24.498 1.00 31.66 181 THR A CA 1
ATOM 1365 C C . THR A 1 181 ? -16.872 -4.279 25.343 1.00 31.66 181 THR A C 1
ATOM 1367 O O . THR A 1 181 ? -16.511 -4.933 26.317 1.00 31.66 181 THR A O 1
ATOM 1370 N N . PRO A 1 182 ? -18.127 -4.253 24.877 1.00 34.91 182 PRO A N 1
ATOM 1371 C CA . PRO A 1 182 ? -19.026 -5.358 25.146 1.00 34.91 182 PRO A CA 1
ATOM 1372 C C . PRO A 1 182 ? -19.728 -5.895 23.887 1.00 34.91 182 PRO A C 1
ATOM 1374 O O . PRO A 1 182 ? -20.316 -5.153 23.106 1.00 34.91 182 PRO A O 1
ATOM 1377 N N . GLY A 1 183 ? -19.699 -7.226 23.772 1.00 28.59 183 GLY A N 1
ATOM 1378 C CA . GLY A 1 183 ? -20.903 -8.055 23.650 1.00 28.59 183 GLY A CA 1
ATOM 1379 C C . GLY A 1 183 ? -21.623 -8.122 22.304 1.00 28.59 183 GLY A C 1
ATOM 1380 O O . GLY A 1 183 ? -22.374 -7.231 21.931 1.00 28.59 183 GLY A O 1
ATOM 1381 N N . ALA A 1 184 ? -21.492 -9.269 21.641 1.00 33.38 184 ALA A N 1
ATOM 1382 C CA . ALA A 1 184 ? -22.330 -9.700 20.528 1.00 33.38 184 ALA A CA 1
ATOM 1383 C C . ALA A 1 184 ? -23.749 -10.120 20.974 1.00 33.38 184 ALA A C 1
ATOM 1385 O O . ALA A 1 184 ? -23.883 -10.910 21.904 1.00 33.38 184 ALA A O 1
ATOM 1386 N N . ALA A 1 185 ? -24.776 -9.645 20.256 1.00 28.95 185 ALA A N 1
ATOM 1387 C CA . ALA A 1 185 ? -26.119 -10.223 20.019 1.00 28.95 185 ALA A CA 1
ATOM 1388 C C . ALA A 1 185 ? -26.950 -9.146 19.273 1.00 28.95 185 ALA A C 1
ATOM 1390 O O . ALA A 1 185 ? -26.809 -7.974 19.583 1.00 28.95 185 ALA A O 1
ATOM 1391 N N . ALA A 1 186 ? -27.829 -9.366 18.296 1.00 28.30 186 ALA A N 1
ATOM 1392 C CA . ALA A 1 186 ? -28.380 -10.540 17.640 1.00 28.30 186 ALA A CA 1
ATOM 1393 C C . ALA A 1 186 ? -28.962 -10.111 16.269 1.00 28.30 186 ALA A C 1
ATOM 1395 O O . ALA A 1 186 ? -29.233 -8.939 16.014 1.00 28.30 186 ALA A O 1
ATOM 1396 N N . SER A 1 187 ? -29.174 -11.093 15.398 1.00 36.59 187 SER A N 1
ATOM 1397 C CA . SER A 1 187 ? -29.875 -11.021 14.112 1.00 36.59 187 SER A CA 1
ATOM 1398 C C . SER A 1 187 ? -31.351 -10.594 14.210 1.00 36.59 187 SER A C 1
ATOM 1400 O O . SER A 1 187 ? -32.054 -11.060 15.103 1.00 36.59 187 SER A O 1
ATOM 1402 N N . GLY A 1 188 ? -31.863 -9.869 13.205 1.00 26.56 188 GLY A N 1
ATOM 1403 C CA . GLY A 1 188 ? -33.303 -9.652 12.995 1.00 26.56 188 GLY A CA 1
ATOM 1404 C C . GLY A 1 188 ? -33.627 -9.013 11.635 1.00 26.56 188 GLY A C 1
ATOM 1405 O O . GLY A 1 188 ? -33.003 -8.038 11.244 1.00 26.56 188 GLY A O 1
ATOM 1406 N N . HIS A 1 189 ? -34.569 -9.612 10.901 1.00 30.34 189 HIS A N 1
ATOM 1407 C CA . HIS A 1 189 ? -35.051 -9.234 9.563 1.00 30.34 189 HIS A CA 1
ATOM 1408 C C . HIS A 1 189 ? -35.801 -7.890 9.514 1.00 30.34 189 HIS A C 1
ATOM 1410 O O . HIS A 1 189 ? -36.455 -7.521 10.483 1.00 30.34 189 HIS A O 1
ATOM 1416 N N . GLY A 1 190 ? -35.875 -7.272 8.326 1.00 24.02 190 GLY A N 1
ATOM 1417 C CA . GLY A 1 190 ? -36.986 -6.372 7.990 1.00 24.02 190 GLY A CA 1
ATOM 1418 C C . GLY A 1 190 ? -36.686 -5.379 6.875 1.00 24.02 190 GLY A C 1
ATOM 1419 O O . GLY A 1 190 ? -36.101 -4.331 7.116 1.00 24.02 190 GLY A O 1
ATOM 1420 N N . GLY A 1 191 ? -37.124 -5.685 5.652 1.00 34.06 191 GLY A N 1
ATOM 1421 C CA . GLY A 1 191 ? -37.253 -4.674 4.607 1.00 34.06 191 GLY A CA 1
ATOM 1422 C C . GLY A 1 191 ? -38.274 -3.616 5.028 1.00 34.06 191 GLY A C 1
ATOM 1423 O O . GLY A 1 191 ? -39.392 -3.945 5.414 1.00 34.06 191 GLY A O 1
ATOM 1424 N N . GLY A 1 192 ? -37.882 -2.350 4.944 1.00 22.83 192 GLY A N 1
ATOM 1425 C CA . GLY A 1 192 ? -38.731 -1.215 5.274 1.00 22.83 192 GLY A CA 1
ATOM 1426 C C . GLY A 1 192 ? -38.020 0.070 4.891 1.00 22.83 192 GLY A C 1
ATOM 1427 O O . GLY A 1 192 ? -37.136 0.540 5.594 1.00 22.83 192 GLY A O 1
ATOM 1428 N N . ARG A 1 193 ? -38.379 0.611 3.730 1.00 37.97 193 ARG A N 1
ATOM 1429 C CA . ARG A 1 193 ? -38.010 1.956 3.301 1.00 37.97 193 ARG A CA 1
ATOM 1430 C C . ARG A 1 193 ? -38.724 2.937 4.233 1.00 37.97 193 ARG A C 1
ATOM 1432 O O . ARG A 1 193 ? -39.917 3.157 4.059 1.00 37.97 193 ARG A O 1
ATOM 1439 N N . LEU A 1 194 ? -38.007 3.469 5.217 1.00 33.69 194 LEU A N 1
ATOM 1440 C CA . LEU A 1 194 ? -38.481 4.515 6.117 1.00 33.69 194 LEU A CA 1
ATOM 1441 C C . LEU A 1 194 ? -37.422 5.611 6.187 1.00 33.69 194 LEU A C 1
ATOM 1443 O O . LEU A 1 194 ? -36.222 5.342 6.171 1.00 33.69 194 LEU A O 1
ATOM 1447 N N . GLU A 1 195 ? -37.917 6.837 6.142 1.00 37.19 195 GLU A N 1
ATOM 1448 C CA . GLU A 1 195 ? -37.199 8.099 6.206 1.00 37.19 195 GLU A CA 1
ATOM 1449 C C . GLU A 1 195 ? -36.200 8.062 7.368 1.00 37.19 195 GLU A C 1
ATOM 1451 O O . GLU A 1 195 ? -36.588 7.899 8.520 1.00 37.19 195 GLU A O 1
ATOM 1456 N N . ALA A 1 196 ? -34.903 8.114 7.053 1.00 39.44 196 ALA A N 1
ATOM 1457 C CA . ALA A 1 196 ? -33.847 8.155 8.055 1.00 39.44 196 ALA A CA 1
ATOM 1458 C C . ALA A 1 196 ? -33.829 9.562 8.657 1.00 39.44 196 ALA A C 1
ATOM 1460 O O . ALA A 1 196 ? -33.133 10.450 8.163 1.00 39.44 196 ALA A O 1
ATOM 1461 N N . ASP A 1 197 ? -34.678 9.748 9.662 1.00 44.00 197 ASP A N 1
ATOM 1462 C CA . ASP A 1 197 ? -34.664 10.895 10.555 1.00 44.00 197 ASP A CA 1
ATOM 1463 C C . ASP A 1 197 ? -33.269 11.030 11.185 1.00 44.00 197 ASP A C 1
ATOM 1465 O O . ASP A 1 197 ? -32.562 10.038 11.388 1.00 44.00 197 ASP A O 1
ATOM 1469 N N . GLU A 1 198 ? -32.849 12.270 11.426 1.00 53.44 198 GLU A N 1
ATOM 1470 C CA . GLU A 1 198 ? -31.492 12.681 11.810 1.00 53.44 198 GLU A CA 1
ATOM 1471 C C . GLU A 1 198 ? -31.089 12.272 13.248 1.00 53.44 198 GLU A C 1
ATOM 1473 O O . GLU A 1 198 ? -30.596 13.086 14.035 1.00 53.44 198 GLU A O 1
ATOM 1478 N N . GLU A 1 199 ? -31.300 11.012 13.620 1.00 56.16 199 GLU A N 1
ATOM 1479 C CA . GLU A 1 199 ? -30.982 10.471 14.939 1.00 56.16 199 GLU A CA 1
ATOM 1480 C C . GLU A 1 199 ? -29.572 9.855 14.958 1.00 56.16 199 GLU A C 1
ATOM 1482 O O . GLU A 1 199 ? -29.190 9.040 14.115 1.00 56.16 199 GLU A O 1
ATOM 1487 N N . SER A 1 200 ? -28.775 10.267 15.942 1.00 67.88 200 SER A N 1
ATOM 1488 C CA . SER A 1 200 ? -27.506 9.646 16.322 1.00 67.88 200 SER A CA 1
ATOM 1489 C C . SER A 1 200 ? -27.734 8.713 17.516 1.00 67.88 200 SER A C 1
ATOM 1491 O O . SER A 1 200 ? -28.781 8.739 18.160 1.00 67.88 200 SER A O 1
ATOM 1493 N N . PHE A 1 201 ? -26.748 7.882 17.844 1.00 75.69 201 PHE A N 1
ATOM 1494 C CA . PHE A 1 201 ? -26.835 6.958 18.977 1.00 75.69 201 PHE A CA 1
ATOM 1495 C C . PHE A 1 201 ? -25.807 7.321 20.039 1.00 75.69 201 PHE A C 1
ATOM 1497 O O . PHE A 1 201 ? -24.628 7.479 19.725 1.00 75.69 201 PHE A O 1
ATOM 1504 N N . LEU A 1 202 ? -26.244 7.403 21.294 1.00 77.88 202 LEU A N 1
ATOM 1505 C CA . LEU A 1 202 ? -25.386 7.547 22.462 1.00 77.88 202 LEU A CA 1
ATOM 1506 C C . LEU A 1 202 ? -25.150 6.182 23.116 1.00 77.88 202 LEU A C 1
ATOM 1508 O O . LEU A 1 202 ? -26.093 5.458 23.442 1.00 77.88 202 LEU A O 1
ATOM 1512 N N . ILE A 1 203 ? -23.876 5.871 23.349 1.00 78.25 203 ILE A N 1
ATOM 1513 C CA . ILE A 1 203 ? -23.426 4.744 24.170 1.00 78.25 203 ILE A CA 1
ATOM 1514 C C . ILE A 1 203 ? -22.737 5.313 25.411 1.00 78.25 203 ILE A C 1
ATOM 1516 O O . ILE A 1 203 ? -21.755 6.050 25.285 1.00 78.25 203 ILE A O 1
ATOM 1520 N N . VAL A 1 204 ? -23.231 4.955 26.597 1.00 77.69 204 VAL A N 1
ATOM 1521 C CA . VAL A 1 204 ? -22.650 5.377 27.878 1.00 77.69 204 VAL A CA 1
ATOM 1522 C C . VAL A 1 204 ? -22.027 4.175 28.574 1.00 77.69 204 VAL A C 1
ATOM 1524 O O . VAL A 1 204 ? -22.709 3.195 28.852 1.00 77.69 204 VAL A O 1
ATOM 1527 N N . ASP A 1 205 ? -20.729 4.267 28.848 1.00 81.06 205 ASP A N 1
ATOM 1528 C CA . ASP A 1 205 ? -19.974 3.296 29.639 1.00 81.06 205 ASP A CA 1
ATOM 1529 C C . ASP A 1 205 ? -19.450 4.002 30.892 1.00 81.06 205 ASP A C 1
ATOM 1531 O O . ASP A 1 205 ? -18.572 4.867 30.806 1.00 81.06 205 ASP A O 1
ATOM 1535 N N . ALA A 1 206 ? -20.017 3.679 32.053 1.00 82.62 206 ALA A N 1
ATOM 1536 C CA . ALA A 1 206 ? -19.584 4.261 33.312 1.00 82.62 206 ALA A CA 1
ATOM 1537 C C . ALA A 1 206 ? -19.327 3.218 34.394 1.00 82.62 206 ALA A C 1
ATOM 1539 O O . ALA A 1 206 ? -20.048 2.232 34.535 1.00 82.62 206 ALA A O 1
ATOM 1540 N N . THR A 1 207 ? -18.268 3.465 35.166 1.00 82.12 207 THR A N 1
ATOM 1541 C CA . THR A 1 207 ? -17.894 2.672 36.340 1.00 82.12 207 THR A CA 1
ATOM 1542 C C . THR A 1 207 ? -18.057 3.538 37.593 1.00 82.12 207 THR A C 1
ATOM 1544 O O . THR A 1 207 ? -17.474 4.626 37.633 1.00 82.12 207 THR A O 1
ATOM 1547 N N . PRO A 1 208 ? -18.810 3.087 38.613 1.00 83.31 208 PRO A N 1
ATOM 1548 C CA . PRO A 1 208 ? -19.436 1.764 38.742 1.00 83.31 208 PRO A CA 1
ATOM 1549 C C . PRO A 1 208 ? -20.763 1.633 37.958 1.00 83.31 208 PRO A C 1
ATOM 1551 O O . PRO A 1 208 ? -21.363 2.633 37.573 1.00 83.31 208 PRO A O 1
ATOM 1554 N N . SER A 1 209 ? -21.223 0.401 37.703 1.00 85.12 209 SER A N 1
ATOM 1555 C CA . SER A 1 209 ? -22.379 0.113 36.825 1.00 85.12 209 SER A CA 1
ATOM 1556 C C . SER A 1 209 ? -23.712 0.693 37.313 1.00 85.12 209 SER A C 1
ATOM 1558 O O . SER A 1 209 ? -24.620 0.934 36.523 1.00 85.12 209 SER A O 1
ATOM 1560 N N . GLU A 1 210 ? -23.837 0.936 38.613 1.00 84.94 210 GLU A N 1
ATOM 1561 C CA . GLU A 1 210 ? -24.993 1.560 39.253 1.00 84.94 210 GLU A CA 1
ATOM 1562 C C . GLU A 1 210 ? -25.023 3.090 39.111 1.00 84.94 210 GLU A C 1
ATOM 1564 O O . GLU A 1 210 ? -25.960 3.726 39.598 1.00 84.94 210 GLU A O 1
ATOM 1569 N N . ALA A 1 211 ? -24.017 3.694 38.467 1.00 88.69 211 ALA A N 1
ATOM 1570 C CA . ALA A 1 211 ? -23.996 5.128 38.222 1.00 88.69 211 ALA A CA 1
ATOM 1571 C C . ALA A 1 211 ? -25.230 5.551 37.417 1.00 88.69 211 ALA A C 1
ATOM 1573 O O . ALA A 1 211 ? -25.518 4.988 36.362 1.00 88.69 211 ALA A O 1
ATOM 1574 N N . GLN A 1 212 ? -25.964 6.544 37.912 1.00 90.56 212 GLN A N 1
ATOM 1575 C CA . GLN A 1 212 ? -27.107 7.102 37.204 1.00 90.56 212 GLN A CA 1
ATOM 1576 C C . GLN A 1 212 ? -26.634 8.027 36.094 1.00 90.56 212 GLN A C 1
ATOM 1578 O O . GLN A 1 212 ? -25.740 8.848 36.302 1.00 90.56 212 GLN A O 1
ATOM 1583 N N . VAL A 1 213 ? -27.268 7.895 34.933 1.00 88.50 213 VAL A N 1
ATOM 1584 C CA . VAL A 1 213 ? -26.976 8.670 33.732 1.00 88.50 213 VAL A CA 1
ATOM 1585 C C . VAL A 1 213 ? -28.164 9.570 33.418 1.00 88.50 213 VAL A C 1
ATOM 1587 O O . VAL A 1 213 ? -29.303 9.110 33.296 1.00 88.50 213 VAL A O 1
ATOM 1590 N N . VAL A 1 214 ? -27.885 10.857 33.255 1.00 89.25 214 VAL A N 1
ATOM 1591 C CA . VAL A 1 214 ? -28.852 11.892 32.891 1.00 89.25 214 VAL A CA 1
ATOM 1592 C C . VAL A 1 214 ? -28.382 12.543 31.593 1.00 89.25 214 VAL A C 1
ATOM 1594 O O . VAL A 1 214 ? -27.245 12.999 31.516 1.00 89.25 214 VAL A O 1
ATOM 1597 N N . LEU A 1 215 ? -29.238 12.580 30.573 1.00 88.69 215 LEU A N 1
ATOM 1598 C CA . LEU A 1 215 ? -28.981 13.247 29.293 1.00 88.69 215 LEU A CA 1
ATOM 1599 C C . LEU A 1 215 ? -29.865 14.488 29.199 1.00 88.69 215 LEU A C 1
ATOM 1601 O O . LEU A 1 215 ? -31.086 14.374 29.266 1.00 88.69 215 LEU A O 1
ATOM 1605 N N . ASP A 1 216 ? -29.252 15.663 29.075 1.00 87.50 216 ASP A N 1
ATOM 1606 C CA . ASP A 1 216 ? -29.931 16.963 28.980 1.00 87.50 216 ASP A CA 1
ATOM 1607 C C . ASP A 1 216 ? -30.989 17.190 30.078 1.00 87.50 216 ASP A C 1
ATOM 1609 O O . ASP A 1 216 ? -32.054 17.763 29.853 1.00 87.50 216 ASP A O 1
ATOM 1613 N N . GLY A 1 217 ? -30.702 16.709 31.291 1.00 82.44 217 GLY A N 1
ATOM 1614 C CA . GLY A 1 217 ? -31.609 16.785 32.440 1.00 82.44 217 GLY A CA 1
ATOM 1615 C C . GLY A 1 217 ? -32.648 15.659 32.529 1.00 82.44 217 GLY A C 1
ATOM 1616 O O . GLY A 1 217 ? -33.361 15.579 33.528 1.00 82.44 217 GLY A O 1
ATOM 1617 N N . GLN A 1 218 ? -32.723 14.756 31.546 1.00 83.19 218 GLN A N 1
ATOM 1618 C CA . GLN A 1 218 ? -33.616 13.597 31.565 1.00 83.19 218 GLN A CA 1
ATOM 1619 C C . GLN A 1 218 ? -32.884 12.332 32.035 1.00 83.19 218 GLN A C 1
ATOM 1621 O O . GLN A 1 218 ? -31.891 11.910 31.443 1.00 83.19 218 GLN A O 1
ATOM 1626 N N . ALA A 1 219 ? -33.387 11.697 33.096 1.00 85.00 219 ALA A N 1
ATOM 1627 C CA . ALA A 1 219 ? -32.821 10.450 33.603 1.00 85.00 219 ALA A CA 1
ATOM 1628 C C . ALA A 1 219 ? -33.010 9.311 32.587 1.00 85.00 219 ALA A C 1
ATOM 1630 O O . ALA A 1 219 ? -34.134 9.011 32.179 1.00 85.00 219 ALA A O 1
ATOM 1631 N N . LEU A 1 220 ? -31.904 8.679 32.195 1.00 82.56 220 LEU A N 1
ATOM 1632 C CA . LEU A 1 220 ? -31.888 7.567 31.244 1.00 82.56 220 LEU A CA 1
ATOM 1633 C C . LEU A 1 220 ? -31.859 6.196 31.932 1.00 82.56 220 LEU A C 1
ATOM 1635 O O . LEU A 1 220 ? -32.294 5.215 31.334 1.00 82.56 220 LEU A O 1
ATOM 1639 N N . GLY A 1 221 ? -31.378 6.131 33.175 1.00 84.06 221 GLY A N 1
ATOM 1640 C CA . GLY A 1 221 ? -31.257 4.896 33.953 1.00 84.06 221 GLY A CA 1
ATOM 1641 C C . GLY A 1 221 ? -29.851 4.711 34.515 1.00 84.06 221 GLY A C 1
ATOM 1642 O O . GLY A 1 221 ? -29.072 5.665 34.594 1.00 84.06 221 GLY A O 1
ATOM 1643 N N . SER A 1 222 ? -29.531 3.486 34.926 1.00 86.88 222 SER A N 1
ATOM 1644 C CA . SER A 1 222 ? -28.176 3.139 35.369 1.00 86.88 222 SER A CA 1
ATOM 1645 C C . SER A 1 222 ? -27.241 2.870 34.183 1.00 86.88 222 SER A C 1
ATOM 1647 O O . SER A 1 222 ? -27.667 2.415 33.121 1.00 86.88 222 SER A O 1
ATOM 1649 N N . ALA A 1 223 ? -25.945 3.114 34.364 1.00 81.25 223 ALA A N 1
ATOM 1650 C CA . ALA A 1 223 ? -24.926 2.867 33.349 1.00 81.25 223 ALA A CA 1
ATOM 1651 C C . ALA A 1 223 ? -24.919 1.402 32.879 1.00 81.25 223 ALA A C 1
ATOM 1653 O O . ALA A 1 223 ? -24.795 1.137 31.686 1.00 81.25 223 ALA A O 1
ATOM 1654 N N . GLY A 1 224 ? -25.134 0.453 33.795 1.00 76.25 224 GLY A N 1
ATOM 1655 C CA . GLY A 1 224 ? -25.243 -0.973 33.490 1.00 76.25 224 GLY A CA 1
ATOM 1656 C C . GLY A 1 224 ? -26.419 -1.320 32.572 1.00 76.25 224 GLY A C 1
ATOM 1657 O O . GLY A 1 224 ? -26.268 -2.148 31.677 1.00 76.25 224 GLY A O 1
ATOM 1658 N N . GLU A 1 225 ? -27.571 -0.666 32.739 1.00 77.81 225 GLU A N 1
ATOM 1659 C CA . GLU A 1 225 ? -28.737 -0.858 31.861 1.00 77.81 225 GLU A CA 1
ATOM 1660 C C . GLU A 1 225 ? -28.513 -0.244 30.473 1.00 77.81 225 GLU A C 1
ATOM 1662 O O . GLU A 1 225 ? -28.945 -0.802 29.462 1.00 77.81 225 GLU A O 1
ATOM 1667 N N . LEU A 1 226 ? -27.812 0.891 30.416 1.00 77.19 226 LEU A N 1
ATOM 1668 C CA . LEU A 1 226 ? -27.521 1.598 29.169 1.00 77.19 226 LEU A CA 1
ATOM 1669 C C . LEU A 1 226 ? -26.400 0.948 28.355 1.00 77.19 226 LEU A C 1
ATOM 1671 O O . LEU A 1 226 ? -26.404 1.058 27.132 1.00 77.19 226 LEU A O 1
ATOM 1675 N N . LEU A 1 227 ? -25.496 0.192 28.982 1.00 66.00 227 LEU A N 1
ATOM 1676 C CA . LEU A 1 227 ? -24.494 -0.602 28.262 1.00 66.00 227 LEU A CA 1
ATOM 1677 C C . LEU A 1 227 ? -25.122 -1.609 27.284 1.00 66.00 227 LEU A C 1
ATOM 1679 O O . LEU A 1 227 ? -24.516 -1.930 26.263 1.00 66.00 227 LEU A O 1
ATOM 1683 N N . ALA A 1 228 ? -26.341 -2.081 27.563 1.00 59.03 228 ALA A N 1
ATOM 1684 C CA . ALA A 1 228 ? -27.069 -3.020 26.710 1.00 59.03 228 ALA A CA 1
ATOM 1685 C C . ALA A 1 228 ? -28.021 -2.341 25.704 1.00 59.03 228 ALA A C 1
ATOM 1687 O O . ALA A 1 228 ? -28.695 -3.036 24.940 1.00 59.03 228 ALA A O 1
ATOM 1688 N N . ARG A 1 229 ? -28.117 -1.001 25.695 1.00 65.56 229 ARG A N 1
ATOM 1689 C CA . ARG A 1 229 ? -29.115 -0.270 24.904 1.00 65.56 229 ARG A CA 1
ATOM 1690 C C . ARG A 1 229 ? -28.540 0.997 24.274 1.00 65.56 229 ARG A C 1
ATOM 1692 O O . ARG A 1 229 ? -28.148 1.929 24.964 1.00 65.56 229 ARG A O 1
ATOM 1699 N N . ALA A 1 230 ? -28.602 1.082 22.946 1.00 64.38 230 ALA A N 1
ATOM 1700 C CA . ALA A 1 230 ? -28.361 2.339 22.245 1.00 64.38 230 ALA A CA 1
ATOM 1701 C C . ALA A 1 230 ? -29.491 3.339 22.552 1.00 64.38 230 ALA A C 1
ATOM 1703 O O . ALA A 1 230 ? -30.673 3.015 22.397 1.00 64.38 230 ALA A O 1
ATOM 1704 N N . VAL A 1 231 ? -29.132 4.547 22.989 1.00 78.38 231 VAL A N 1
ATOM 1705 C CA . VAL A 1 231 ? -30.084 5.643 23.216 1.00 78.38 231 VAL A CA 1
ATOM 1706 C C . VAL A 1 231 ? -30.079 6.535 21.983 1.00 78.38 231 VAL A C 1
ATOM 1708 O O . VAL A 1 231 ? -29.025 7.042 21.607 1.00 78.38 231 VAL A O 1
ATOM 1711 N N . ALA A 1 232 ? -31.231 6.703 21.337 1.00 77.81 232 ALA A N 1
ATOM 1712 C CA . ALA A 1 232 ? -31.370 7.645 20.231 1.00 77.81 232 ALA A CA 1
ATOM 1713 C C . ALA A 1 232 ? -31.262 9.081 20.763 1.00 77.81 232 ALA A C 1
ATOM 1715 O O . ALA A 1 232 ? -31.881 9.425 21.773 1.00 77.81 232 ALA A O 1
ATOM 1716 N N . VAL A 1 233 ? -30.450 9.899 20.102 1.00 82.81 233 VAL A N 1
ATOM 1717 C CA . VAL A 1 233 ? -30.210 11.301 20.445 1.00 82.81 233 VAL A CA 1
ATOM 1718 C C . VAL A 1 233 ? -30.283 12.121 19.164 1.00 82.81 233 VAL A C 1
ATOM 1720 O O . VAL A 1 233 ? -29.715 11.739 18.142 1.00 82.81 233 VAL A O 1
ATOM 1723 N N . ALA A 1 234 ? -30.984 13.250 19.213 1.00 78.81 234 ALA A N 1
ATOM 1724 C CA . ALA A 1 234 ? -31.067 14.161 18.078 1.00 78.81 234 ALA A CA 1
ATOM 1725 C C . ALA A 1 234 ? -29.677 14.694 17.691 1.00 78.81 234 ALA A C 1
ATOM 1727 O O . ALA A 1 234 ? -28.759 14.739 18.505 1.00 78.81 234 ALA A O 1
ATOM 1728 N N . ARG A 1 235 ? -29.502 15.130 16.445 1.00 79.38 235 ARG A N 1
ATOM 1729 C CA . ARG A 1 235 ? -28.286 15.839 16.037 1.00 79.38 235 ARG A CA 1
ATOM 1730 C C . ARG A 1 235 ? -28.139 17.153 16.815 1.00 79.38 235 ARG A C 1
ATOM 1732 O O . ARG A 1 235 ? -29.037 17.992 16.792 1.00 79.38 235 ARG A O 1
ATOM 1739 N N . GLY A 1 236 ? -26.978 17.391 17.424 1.00 81.38 236 GLY A N 1
ATOM 1740 C CA . GLY A 1 236 ? -26.746 18.627 18.175 1.00 81.38 236 GLY A CA 1
ATOM 1741 C C . GLY A 1 236 ? -25.731 18.502 19.302 1.00 81.38 236 GLY A C 1
ATOM 1742 O O . GLY A 1 236 ? -25.004 17.518 19.395 1.00 81.38 236 GLY A O 1
ATOM 1743 N N . GLN A 1 237 ? -25.644 19.537 20.139 1.00 86.25 237 GLN A N 1
ATOM 1744 C CA . GLN A 1 237 ? -24.854 19.508 21.371 1.00 86.25 237 GLN A CA 1
ATOM 1745 C C . GLN A 1 237 ? -25.703 18.967 22.515 1.00 86.25 237 GLN A C 1
ATOM 1747 O O . GLN A 1 237 ? -26.793 19.475 22.758 1.00 86.25 237 GLN A O 1
ATOM 1752 N N . HIS A 1 238 ? -25.151 18.003 23.242 1.00 88.38 238 HIS A N 1
ATOM 1753 C CA . HIS A 1 238 ? -25.806 17.342 24.361 1.00 88.38 238 HIS A CA 1
ATOM 1754 C C . HIS A 1 238 ? -24.879 17.291 25.573 1.00 88.38 238 HIS A C 1
ATOM 1756 O O . HIS A 1 238 ? -23.647 17.291 25.445 1.00 88.38 238 HIS A O 1
ATOM 1762 N N . THR A 1 239 ? -25.477 17.247 26.759 1.00 88.62 239 THR A N 1
ATOM 1763 C CA . THR A 1 239 ? -24.774 17.119 28.036 1.00 88.62 239 THR A CA 1
ATOM 1764 C C . THR A 1 239 ? -25.210 15.838 28.732 1.00 88.62 239 THR A C 1
ATOM 1766 O O . THR A 1 239 ? -26.397 15.604 28.936 1.00 88.62 239 THR A O 1
ATOM 1769 N N . VAL A 1 240 ? -24.236 15.018 29.116 1.00 89.81 240 VAL A N 1
ATOM 1770 C CA . VAL A 1 240 ? -24.433 13.840 29.958 1.00 89.81 240 VAL A CA 1
ATOM 1771 C C . VAL A 1 240 ? -23.861 14.105 31.338 1.00 89.81 240 VAL A C 1
ATOM 1773 O O . VAL A 1 240 ? -22.704 14.505 31.476 1.00 89.81 240 VAL A O 1
ATOM 1776 N N . GLU A 1 241 ? -24.667 13.838 32.353 1.00 89.06 241 GLU A N 1
ATOM 1777 C CA . GLU A 1 241 ? -24.276 13.858 33.755 1.00 89.06 241 GLU A CA 1
ATOM 1778 C C . GLU A 1 241 ? -24.310 12.432 34.297 1.00 89.06 241 GLU A C 1
ATOM 1780 O O . GLU A 1 241 ? -25.256 11.678 34.050 1.00 89.06 241 GLU A O 1
ATOM 1785 N N . ILE A 1 242 ? -23.253 12.049 35.009 1.00 90.38 242 ILE A N 1
ATOM 1786 C CA . ILE A 1 242 ? -23.075 10.703 35.546 1.00 90.38 242 ILE A CA 1
ATOM 1787 C C . ILE A 1 242 ? -22.719 10.819 37.022 1.00 90.38 242 ILE A C 1
ATOM 1789 O O . ILE A 1 242 ? -21.726 11.458 37.382 1.00 90.38 242 ILE A O 1
ATOM 1793 N N . ALA A 1 243 ? -23.521 10.194 37.880 1.00 89.19 243 ALA A N 1
ATOM 1794 C CA . ALA A 1 243 ? -23.346 10.264 39.325 1.00 89.19 243 ALA A CA 1
ATOM 1795 C C . ALA A 1 243 ? -23.620 8.916 39.999 1.00 89.19 243 ALA A C 1
ATOM 1797 O O . ALA A 1 243 ? -24.572 8.214 39.662 1.00 89.19 243 ALA A O 1
ATOM 1798 N N . ALA A 1 244 ? -22.806 8.572 40.994 1.00 90.56 244 ALA A N 1
ATOM 1799 C CA . ALA A 1 244 ? -22.992 7.397 41.839 1.00 90.56 244 ALA A CA 1
ATOM 1800 C C . ALA A 1 244 ? -22.767 7.774 43.307 1.00 90.56 244 ALA A C 1
ATOM 1802 O O . ALA A 1 244 ? -22.028 8.706 43.621 1.00 90.56 244 ALA A O 1
ATOM 1803 N N . LYS A 1 245 ? -23.404 7.049 44.229 1.00 87.38 245 LYS A N 1
ATOM 1804 C CA . LYS A 1 245 ? -23.264 7.305 45.668 1.00 87.38 245 LYS A CA 1
ATOM 1805 C C . LYS A 1 245 ? -21.840 6.972 46.134 1.00 87.38 245 LYS A C 1
ATOM 1807 O O . LYS A 1 245 ? -21.405 5.840 45.958 1.00 87.38 245 LYS A O 1
ATOM 1812 N N . GLY A 1 246 ? -21.159 7.922 46.780 1.00 82.69 246 GLY A N 1
ATOM 1813 C CA . GLY A 1 246 ? -19.773 7.757 47.247 1.00 82.69 246 GLY A CA 1
ATOM 1814 C C . GLY A 1 246 ? -18.715 7.984 46.162 1.00 82.69 246 GLY A C 1
ATOM 1815 O O . GLY A 1 246 ? -17.556 7.620 46.356 1.00 82.69 246 GLY A O 1
ATOM 1816 N N . PHE A 1 247 ? -19.110 8.568 45.027 1.00 88.31 247 PHE A N 1
ATOM 1817 C CA . PHE A 1 247 ? -18.226 8.932 43.928 1.00 88.31 247 PHE A CA 1
ATOM 1818 C C . PHE A 1 247 ? -18.468 10.378 43.500 1.00 88.31 247 PHE A C 1
ATOM 1820 O O . PHE A 1 247 ? -19.599 10.864 43.510 1.00 88.31 247 PHE A O 1
ATOM 1827 N N . ARG A 1 248 ? -17.406 11.055 43.062 1.00 84.81 248 ARG A N 1
ATOM 1828 C CA . ARG A 1 248 ? -17.501 12.411 42.523 1.00 84.81 248 ARG A CA 1
ATOM 1829 C C . ARG A 1 248 ? -18.257 12.384 41.192 1.00 84.81 248 ARG A C 1
ATOM 1831 O O . ARG A 1 248 ? -17.870 11.608 40.315 1.00 84.81 248 ARG A O 1
ATOM 1838 N N . PRO A 1 249 ? -19.287 13.227 41.006 1.00 87.88 249 PRO A N 1
ATOM 1839 C CA . PRO A 1 249 ? -20.050 13.265 39.766 1.00 87.88 249 PRO A CA 1
ATOM 1840 C C . PRO A 1 249 ? -19.195 13.783 38.606 1.00 87.88 249 PRO A C 1
ATOM 1842 O O . PRO A 1 249 ? -18.267 14.574 38.794 1.00 87.88 249 PRO A O 1
ATOM 1845 N N . SER A 1 250 ? -19.534 13.354 37.393 1.00 87.25 250 SER A N 1
ATOM 1846 C CA . SER A 1 250 ? -18.871 13.769 36.159 1.00 87.25 250 SER A CA 1
ATOM 1847 C C . SER A 1 250 ? -19.884 14.313 35.162 1.00 87.25 250 SER A C 1
ATOM 1849 O O . SER A 1 250 ? -20.993 13.795 35.044 1.00 87.25 250 SER A O 1
ATOM 1851 N N . VAL A 1 251 ? -19.488 15.354 34.432 1.00 89.62 251 VAL A N 1
ATOM 1852 C CA . VAL A 1 251 ? -20.304 15.987 33.394 1.00 89.62 251 VAL A CA 1
ATOM 1853 C C . VAL A 1 251 ? -19.496 16.032 32.106 1.00 89.62 251 VAL A C 1
ATOM 1855 O O . VAL A 1 251 ? -18.389 16.574 32.076 1.00 89.62 251 VAL A O 1
ATOM 1858 N N . ALA A 1 252 ? -20.057 15.479 31.035 1.00 82.12 252 ALA A N 1
ATOM 1859 C CA . ALA A 1 252 ? -19.449 15.439 29.715 1.00 82.12 252 ALA A CA 1
ATOM 1860 C C . ALA A 1 252 ? -20.372 16.098 28.689 1.00 82.12 252 ALA A C 1
ATOM 1862 O O . ALA A 1 252 ? -21.578 15.865 28.674 1.00 82.12 252 ALA A O 1
ATOM 1863 N N . ARG A 1 253 ? -19.797 16.907 27.797 1.00 86.75 253 ARG A N 1
ATOM 1864 C CA . ARG A 1 253 ? -20.509 17.468 26.643 1.00 86.75 253 ARG A CA 1
ATOM 1865 C C . ARG A 1 253 ? -20.047 16.770 25.379 1.00 86.75 253 ARG A C 1
ATOM 1867 O O . ARG A 1 253 ? -18.847 16.564 25.200 1.00 86.75 253 ARG A O 1
ATOM 1874 N N . PHE A 1 254 ? -20.983 16.443 24.500 1.00 81.44 254 PHE A N 1
ATOM 1875 C CA . PHE A 1 254 ? -20.685 15.817 23.218 1.00 81.44 254 PHE A CA 1
ATOM 1876 C C . PHE A 1 254 ? -21.558 16.397 22.104 1.00 81.44 254 PHE A C 1
ATOM 1878 O O . PHE A 1 254 ? -22.573 17.044 22.357 1.00 81.44 254 PHE A O 1
ATOM 1885 N N . VAL A 1 255 ? -21.130 16.183 20.861 1.00 81.75 255 VAL A N 1
ATOM 1886 C CA . VAL A 1 255 ? -21.899 16.536 19.665 1.00 81.75 255 VAL A CA 1
ATOM 1887 C C . VAL A 1 255 ? -22.385 15.241 19.030 1.00 81.75 255 VAL A C 1
ATOM 1889 O O . VAL A 1 255 ? -21.561 14.390 18.696 1.00 81.75 255 VAL A O 1
ATOM 1892 N N . ALA A 1 256 ? -23.697 15.079 18.885 1.00 79.94 256 ALA A N 1
ATOM 1893 C CA . ALA A 1 256 ? -24.286 13.942 18.194 1.00 79.94 256 ALA A CA 1
ATOM 1894 C C . ALA A 1 256 ? -24.369 14.240 16.689 1.00 79.94 256 ALA A C 1
ATOM 1896 O O . ALA A 1 256 ? -24.917 15.266 16.277 1.00 79.94 256 ALA A O 1
ATOM 1897 N N . ASP A 1 257 ? -23.809 13.344 15.876 1.00 74.81 257 ASP A N 1
ATOM 1898 C CA . ASP A 1 257 ? -23.827 13.400 14.411 1.00 74.81 257 ASP A CA 1
ATOM 1899 C C . ASP A 1 257 ? -24.389 12.067 13.875 1.00 74.81 257 ASP A C 1
ATOM 1901 O O . ASP A 1 257 ? -23.971 11.011 14.355 1.00 74.81 257 ASP A O 1
ATOM 1905 N N . PRO A 1 258 ? -25.313 12.058 12.898 1.00 68.56 258 PRO A N 1
ATOM 1906 C CA . PRO A 1 258 ? -25.848 10.820 12.316 1.00 68.56 258 PRO A CA 1
ATOM 1907 C C . PRO A 1 258 ? -24.780 9.920 11.667 1.00 68.56 258 PRO A C 1
ATOM 1909 O O . PRO A 1 258 ? -24.984 8.722 11.482 1.00 68.56 258 PRO A O 1
ATOM 1912 N N . SER A 1 259 ? -23.624 10.487 11.316 1.00 66.50 259 SER A N 1
ATOM 1913 C CA . SER A 1 259 ? -22.520 9.770 10.674 1.00 66.50 259 SER A CA 1
ATOM 1914 C C . SER A 1 259 ? -21.763 8.854 11.640 1.00 66.50 259 SER A C 1
ATOM 1916 O O . SER A 1 259 ? -21.125 7.900 11.188 1.00 66.50 259 SER A O 1
ATOM 1918 N N . PHE A 1 260 ? -21.798 9.143 12.951 1.00 61.75 260 PHE A N 1
ATOM 1919 C CA . PHE A 1 260 ? -21.040 8.408 13.966 1.00 61.75 260 PHE A CA 1
ATOM 1920 C C . PHE A 1 260 ? -21.776 8.363 15.315 1.00 61.75 260 PHE A C 1
ATOM 1922 O O . PHE A 1 260 ? -22.218 9.402 15.800 1.00 61.75 260 PHE A O 1
ATOM 1929 N N . PRO A 1 261 ? -21.846 7.199 15.985 1.00 67.44 261 PRO A N 1
ATOM 1930 C CA . PRO A 1 261 ? -22.406 7.126 17.329 1.00 67.44 261 PRO A CA 1
ATOM 1931 C C . PRO A 1 261 ? -21.538 7.916 18.319 1.00 67.44 261 PRO A C 1
ATOM 1933 O O . PRO A 1 261 ? -20.311 7.771 18.345 1.00 67.44 261 PRO A O 1
ATOM 1936 N N . ALA A 1 262 ? -22.176 8.725 19.161 1.00 74.88 262 ALA A N 1
ATOM 1937 C CA . ALA A 1 262 ? -21.522 9.390 20.275 1.00 74.88 262 ALA A CA 1
ATOM 1938 C C . ALA A 1 262 ? -21.254 8.378 21.398 1.00 74.88 262 ALA A C 1
ATOM 1940 O O . ALA A 1 262 ? -22.131 7.608 21.793 1.00 74.88 262 ALA A O 1
ATOM 1941 N N . ARG A 1 263 ? -20.034 8.367 21.940 1.00 79.25 263 ARG A N 1
ATOM 1942 C CA . ARG A 1 263 ? -19.666 7.479 23.049 1.00 79.25 263 ARG A CA 1
ATOM 1943 C C . ARG A 1 263 ? -19.095 8.289 24.204 1.00 79.25 263 ARG A C 1
ATOM 1945 O O . ARG A 1 263 ? -18.119 9.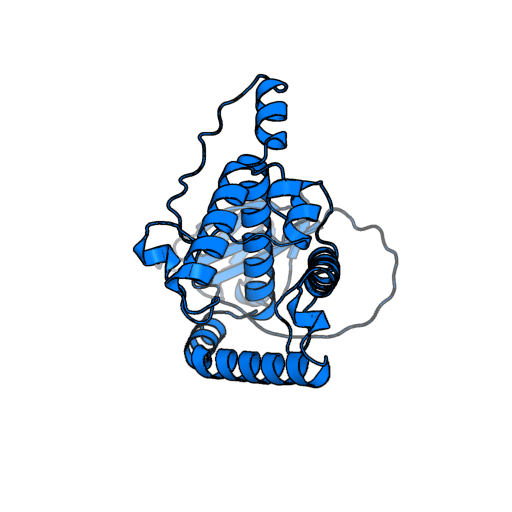013 24.024 1.00 79.25 263 ARG A O 1
ATOM 1952 N N . VAL A 1 264 ? -19.689 8.132 25.384 1.00 78.38 264 VAL A N 1
ATOM 1953 C CA . VAL A 1 264 ? -19.232 8.756 26.630 1.00 78.38 264 VAL A CA 1
ATOM 1954 C C . VAL A 1 264 ? -18.737 7.654 27.557 1.00 78.38 264 VAL A C 1
ATOM 1956 O O . VAL A 1 264 ? -19.505 6.773 27.936 1.00 78.38 264 VAL A O 1
ATOM 1959 N N . ARG A 1 265 ? -17.444 7.695 27.898 1.00 82.56 265 ARG A N 1
ATOM 1960 C CA . ARG A 1 265 ? -16.811 6.738 28.809 1.00 82.56 265 ARG A CA 1
ATOM 1961 C C . ARG A 1 265 ? -16.261 7.455 30.030 1.00 82.56 265 ARG A C 1
ATOM 1963 O O . ARG A 1 265 ? -15.428 8.347 29.883 1.00 82.56 265 ARG A O 1
ATOM 1970 N N . VAL A 1 266 ? -16.722 7.074 31.217 1.00 80.25 266 VAL A N 1
ATOM 1971 C CA . VAL A 1 266 ? -16.385 7.769 32.464 1.00 80.25 266 VAL A CA 1
ATOM 1972 C C . VAL A 1 266 ? -16.139 6.769 33.591 1.00 80.25 266 VAL A C 1
ATOM 1974 O O . VAL A 1 266 ? -17.031 6.034 33.997 1.00 80.25 266 VAL A O 1
ATOM 1977 N N . ALA A 1 267 ? -14.937 6.787 34.159 1.00 84.25 267 ALA A N 1
ATOM 1978 C CA . ALA A 1 267 ? -14.668 6.146 35.442 1.00 84.25 267 ALA A CA 1
ATOM 1979 C C . ALA A 1 267 ? -14.816 7.199 36.545 1.00 84.25 267 ALA A C 1
ATOM 1981 O O . ALA A 1 267 ? -14.056 8.172 36.569 1.00 84.25 267 ALA A O 1
ATOM 1982 N N . LEU A 1 268 ? -15.808 7.044 37.426 1.00 79.31 268 LEU A N 1
ATOM 1983 C CA . LEU A 1 268 ? -15.989 7.976 38.534 1.00 79.31 268 LEU A CA 1
ATOM 1984 C C . LEU A 1 268 ? -14.917 7.732 39.602 1.00 79.31 268 LEU A C 1
ATOM 1986 O O . LEU A 1 268 ? -14.591 6.591 39.933 1.00 79.31 268 LEU A O 1
ATOM 1990 N N . ALA A 1 269 ? -14.372 8.814 40.156 1.00 79.00 269 ALA A N 1
ATOM 1991 C CA . ALA A 1 269 ? -13.435 8.734 41.269 1.00 79.00 269 ALA A CA 1
ATOM 1992 C C . ALA A 1 269 ? -14.209 8.624 42.594 1.00 79.00 269 ALA A C 1
ATOM 1994 O O . ALA A 1 269 ? -15.184 9.361 42.760 1.00 79.00 269 ALA A O 1
ATOM 1995 N N . PRO A 1 270 ? -13.803 7.750 43.532 1.00 80.56 270 PRO A N 1
ATOM 1996 C CA . PRO A 1 270 ? -14.400 7.714 44.864 1.00 80.56 270 PRO A CA 1
ATOM 1997 C C . PRO A 1 270 ? -14.214 9.063 45.580 1.00 80.56 270 PRO A C 1
ATOM 1999 O O . PRO A 1 270 ? -13.250 9.789 45.310 1.00 80.56 270 PRO A O 1
ATOM 2002 N N . GLU A 1 271 ? -15.171 9.421 46.437 1.00 77.00 271 GLU A N 1
ATOM 2003 C CA . GLU A 1 271 ? -15.143 10.672 47.217 1.00 77.00 271 GLU A CA 1
ATOM 2004 C C . GLU A 1 271 ? -14.079 10.700 48.316 1.00 77.00 271 GLU A C 1
ATOM 2006 O O . GLU A 1 271 ? -13.886 9.672 49.007 1.00 77.00 271 GLU A O 1
#

Foldseek 3Di:
DCVLLQLVVLVVLVVVQQVCCCPVVVHNVRRCSVVVVRDHDDDWQLLSVVLVPDDQADWDDDPLDATGGPSVVVRVVVVLVVDPVNVVDDPVRVVVVSSVVSVVVCVVCVVVLVQLVVQDPDPPVLRNVLVVVLSVVSSVVSLCSGPNNVVVCVVPPDDDDDDPDPPDDSDPSPSPPRDDDDDDDDDDDDDDPDDPAFKAWEQEAEPPQQKWKAKQNRTPGTNVVRNVDTDIDHFAKIKIWTDDPQFDIDIDIDGGGNVHHHYHYDYTHGD

pLDDT: mean 76.59, std 19.78, range [22.83, 95.5]

Secondary structure (DSSP, 8-state):
-TTTTT-HHHHHHHHHHHHHHHHHTTTTTS--GGGGT-------HHHHHHHTT----SEE--TTS-SEEHHHHHHHHHHHHH-THHHHS-HHHHHHHHHHHHHHHHHHTHHHHHHHHHH-S-HHHHHHHHHHHHHHHHHHHHHHHSHHHHHHHHHS----PPPP-TT-----S------------------------SEEEEEEEEESTT-EEEETTEEEEEHHHHTTSPEEEESEEEEEEEE-TTB--EEEEEEEBTTB-EEEEEEPPB-

=== Feature glossary ===
The record interleaves many kinds of information about one protein. Here is each kind framed as the question it answers.

Q: What does the local fold look like, residue by residue?
A: A 3Di character summarizes, for each residue, the relative orientation of the Cα frame of its nearest spatial neighbor. Because it encodes fold topology rather than chemistry, 3Di alignments detect remote structural similarity that sequence alignment misses.

Q: Which residues are in helices, strands, or loops?
A: Secondary structure is the local, repeating backbone conformation. DSSP classifies it into eight states by reading the hydrogen-bond network: three helix types (H, G, I), two β types (E, B), two non-regular types (T, S), and unstructured coil (-).

Q: How big and how compact is the whole molecule?
A: Three whole-structure scalars: the radius of gyration (RMS distance of Cα from centroid, in Å), the count of Cα–Cα contacts (pairs closer than 8 Å and separated by more than four residues in sequence — i.e. tertiary, not local, contacts), and the bounding-box dimensions. Together they distinguish compact globular folds from extended fibres or disordered chains.

Q: How confident is the AlphaFold model at each residue?
A: For AlphaFold models, the B-factor field carries pLDDT — the model's own estimate of local accuracy on a 0–100 scale. Regions with pLDDT<50 should be treated as essentially unmodeled; they often correspond to intrinsically disordered segments.

Q: What family and function is it annotated with?
A: Functional annotations link the protein to curated databases. InterPro entries identify conserved domains and families by matching the sequence against member-database signatures (Pfam, PROSITE, CDD, …). Gene Ontology (GO) terms describe molecular function, biological process, and cellular component in a controlled vocabulary. CATH places the structure in a hierarchical fold classification (Class/Architecture/Topology/Homologous-superfamily). The organism is the source species.

Q: What known structures does this most resemble?
A: Nearest PDB neighbors are the top structural matches found by Foldseek when searching this structure against the entire Protein Data Bank. Each hit reports a TM-score (0 to 1; >0.5 almost always implies the same fold) and an E-value. These are *structural* homologs — they may share no detectable sequence similarity.

Q: Which residues are buried vs exposed?
A: Solvent-accessible surface area (SASA) is the area in Å² traced out by the centre of a 1.4 Å probe sphere (a water molecule) rolled over the protein's van der Waals surface (Shrake–Rupley / Lee–Richards construction). Buried residues have near-zero SASA; fully exposed residues can exceed 200 Å². The total SASA scales roughly with the number of surface residues.

Q: What are the backbone torsion angles?
A: φ (phi) and ψ (psi) are the two rotatable backbone dihedrals per residue: φ is the C(i-1)–N–Cα–C torsion, ψ is the N–Cα–C–N(i+1) torsion, both in degrees on (−180°, 180°]. α-helical residues cluster near (−60°, −45°); β-strand residues near (−120°, +130°). A Ramachandran plot is simply a scatter of (φ, ψ) for every residue.

Q: Are the domains correctly placed relative to each other?
A: Predicted aligned error is AlphaFold's pairwise confidence. Unlike pLDDT (per-residue), PAE is per-residue-pair and captures whether two parts of the structure are correctly placed relative to each other. Units are ångströms of expected positional error.

Q: What if only a Cα trace is available?
A: P-SEA three-state annotation labels each residue as helix, strand, or coil based purely on the geometry of the Cα trace. It serves as a fallback when the full backbone (and thus DSSP) is unavailable.

Q: What is the amino-acid chain?
A: This is the polypeptide sequence — one letter per residue, N-terminus first. Length ranges from a few dozen residues for small domains to over a thousand for large multi-domain proteins.

Q: What do the rendered images show?
A: The six renders are orthographic views along the three Cartesian axes in both directions. Representation (cartoon, sticks, or surface) and color scheme (sequence-rainbow or by-chain) vary across proteins so the training set covers all the common visualization conventions.

Q: What do the diagnostic plots show?
A: Plot images: a contact map (which residues are close in 3D, as an N×N binary image), a Ramachandran scatter (backbone torsion angles, revealing secondary-structure composition at a glance), and — for AlphaFold structures — a PAE heatmap (pairwise prediction confidence).

Q: How mobile is each atom in the crystal?
A: B-factor (Debye–Waller factor) reflects atomic displacement in the crystal lattice. It is an experimental observable (units Å²), not a prediction; low values mean the atom is pinned down, high values mean it moves or is heterogeneous across the crystal.

Q: Where is each backbone atom in 3D?
A: The mmCIF table is the protein's shape written out atom by atom. For each backbone N, Cα, C, and carbonyl O, it records an (x, y, z) coordinate triple in Å plus the residue type, chain letter, and residue number.